Protein AF-0000000076351504 (afdb_homodimer)

Radius of gyration: 22.47 Å; Cα contacts (8 Å, |Δi|>4): 441; chains: 2; bounding box: 47×72×42 Å

InterPro domains:
  IPR000835 MarR-type HTH domain [PF12802] (38-95)
  IPR000835 MarR-type HTH domain [PR00598] (56-72)
  IPR000835 MarR-type HTH domain [PR00598] (73-88)
  IPR000835 MarR-type HTH domain [PR00598] (92-108)
  IPR000835 MarR-type HTH domain [PR00598] (122-142)
  IPR000835 MarR-type HTH domain [PS50995] (12-144)
  IPR000835 MarR-type HTH domain [SM00347] (32-132)
  IPR036388 Winged helix-like DNA-binding domain superfamily [G3DSA:1.10.10.10] (2-143)
  IPR036390 Winged helix DNA-binding domain superfamily [SSF46785] (6-144)
  IPR039422 Transcription regulators MarR/SlyA-like [PTHR33164] (21-142)

Foldseek 3Di:
DPDDPDDDPVQSPDPVNVVVVLVVQLVVLLQVLLVVLVDGPVLLVLLVLQVVDPQAFLVVSCVVRVHDSVVSVVSLVVCVVVVQKDWDQDPVHNVTIGIHGDPVNVVSSVSSVVSSVVSVCVSCVVDDPVRVVVVVVVVCVVVVNPPDD/DPDDPDDDPVQSPDPVNVVVVLVVQLVVLLQVLLVVLVDGPVLLVLLVLQVVDPQAFLVVSCVVRVHDSVVSVVSLVVCVVVVQKDWAQDPVHNVTIGIHGDPVNVVSSVSSVVSSVVSVCVSCVVDDPVRVVVVVVVVCVVVVNPPDD

Secondary structure (DSSP, 8-state):
--------TTTTT-HHHHHHHHHHHHHHHHHHHHHHTT--HHHHHHHHHHHHH-SEEHHHHHHHHT--HHHHHHHHHHHHHTTSEEEEE-SS-TTSEEEEE-HHHHHHHHHHHHHHHHHHHHHTTTS-HHHHHHHHHHHHHHHT-S---/--------TTTTT-HHHHHHHHHHHHHHHHHHHHHHTT--HHHHHHHHHHHHH-SEEHHHHHHHHT--HHHHHHHHHHHHHTTSEEEEE-SS-TTSEEEEE-HHHHHHHHHHHHHHHHHHHHHTTTS-HHHHHHHHHHHHHHHT-S---

Structure (mmCIF, N/CA/C/O backbone):
data_AF-0000000076351504-model_v1
#
loop_
_entity.id
_entity.type
_entity.pdbx_description
1 polymer 'MarR family transcriptional regulator'
#
loop_
_atom_site.group_PDB
_atom_site.id
_atom_site.type_symbol
_atom_site.label_atom_id
_atom_site.label_alt_id
_atom_site.label_comp_id
_atom_site.label_asym_id
_atom_site.label_entity_id
_atom_site.label_seq_id
_atom_site.pdbx_PDB_ins_code
_atom_site.Cartn_x
_atom_site.Cartn_y
_atom_site.Cartn_z
_atom_site.occupancy
_atom_site.B_iso_or_equiv
_atom_site.auth_seq_id
_atom_site.auth_comp_id
_atom_site.auth_asym_id
_atom_site.auth_atom_id
_atom_site.pdbx_PDB_model_num
ATOM 1 N N . MET A 1 1 ? 9.586 -16.672 14.828 1 34.38 1 MET A N 1
ATOM 2 C CA . MET A 1 1 ? 10.172 -16.516 13.5 1 34.38 1 MET A CA 1
ATOM 3 C C . MET A 1 1 ? 9.461 -15.422 12.719 1 34.38 1 MET A C 1
ATOM 5 O O . MET A 1 1 ? 8.227 -15.359 12.703 1 34.38 1 MET A O 1
ATOM 9 N N . ALA A 1 2 ? 9.844 -14.344 12.484 1 45.59 2 ALA A N 1
ATOM 10 C CA . ALA A 1 2 ? 9.125 -13.227 11.883 1 45.59 2 ALA A CA 1
ATOM 11 C C . ALA A 1 2 ? 8.43 -13.648 10.594 1 45.59 2 ALA A C 1
ATOM 13 O O . ALA A 1 2 ? 9.078 -14.133 9.664 1 45.59 2 ALA A O 1
ATOM 14 N N . THR A 1 3 ? 7.289 -14.227 10.609 1 52.5 3 THR A N 1
A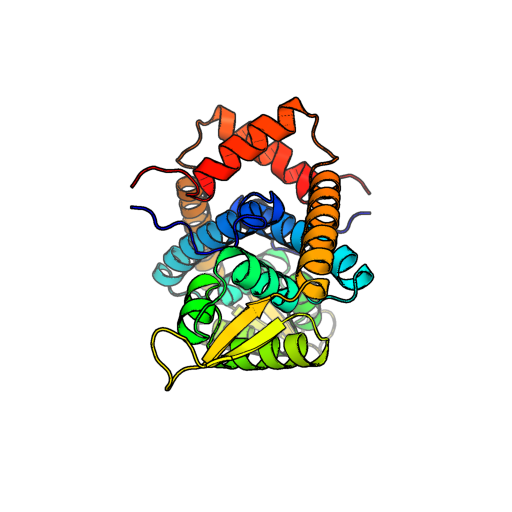TOM 15 C CA . THR A 1 3 ? 6.523 -14.977 9.625 1 52.5 3 THR A CA 1
ATOM 16 C C . THR A 1 3 ? 6.27 -14.133 8.375 1 52.5 3 THR A C 1
ATOM 18 O O . THR A 1 3 ? 5.734 -13.031 8.469 1 52.5 3 THR A O 1
ATOM 21 N N . THR A 1 4 ? 7.25 -14.258 7.465 1 58.34 4 THR A N 1
ATOM 22 C CA . THR A 1 4 ? 7.035 -13.633 6.164 1 58.34 4 THR A CA 1
ATOM 23 C C . THR A 1 4 ? 5.602 -13.852 5.691 1 58.34 4 THR A C 1
ATOM 25 O O . THR A 1 4 ? 5.102 -14.977 5.707 1 58.34 4 THR A O 1
ATOM 28 N N . PRO A 1 5 ? 4.949 -12.727 5.531 1 63.66 5 PRO A N 1
ATOM 29 C CA . PRO A 1 5 ? 3.58 -12.953 5.066 1 63.66 5 PRO A CA 1
ATOM 30 C C . PRO A 1 5 ? 3.514 -13.914 3.879 1 63.66 5 PRO A C 1
ATOM 32 O O . PRO A 1 5 ? 4.43 -13.938 3.051 1 63.66 5 PRO A O 1
ATOM 35 N N . PRO A 1 6 ? 2.588 -14.734 3.967 1 80.94 6 PRO A N 1
ATOM 36 C CA . PRO A 1 6 ? 2.426 -15.734 2.91 1 80.94 6 PRO A CA 1
ATOM 37 C C . PRO A 1 6 ? 2.18 -15.109 1.539 1 80.94 6 PRO A C 1
ATOM 39 O O . PRO A 1 6 ? 1.45 -14.125 1.429 1 80.94 6 PRO A O 1
ATOM 42 N N . ALA A 1 7 ? 3.102 -15.328 0.664 1 88.94 7 ALA A N 1
ATOM 43 C CA . ALA A 1 7 ? 2.938 -15.008 -0.752 1 88.94 7 ALA A CA 1
ATOM 44 C C . ALA A 1 7 ? 3.564 -16.078 -1.634 1 88.94 7 ALA A C 1
ATOM 46 O O . ALA A 1 7 ? 4.523 -16.75 -1.231 1 88.94 7 ALA A O 1
ATOM 47 N N . PRO A 1 8 ? 2.953 -16.234 -2.789 1 93.88 8 PRO A N 1
ATOM 48 C CA . PRO A 1 8 ? 3.578 -17.188 -3.699 1 93.88 8 PRO A CA 1
ATOM 49 C C . PRO A 1 8 ? 5.043 -16.859 -3.986 1 93.88 8 PRO A C 1
ATOM 51 O O . PRO A 1 8 ? 5.441 -15.703 -3.926 1 93.88 8 PRO A O 1
ATOM 54 N N . SER A 1 9 ? 5.773 -17.891 -4.293 1 92.56 9 SER A N 1
ATOM 55 C CA . SER A 1 9 ? 7.227 -17.797 -4.43 1 92.56 9 SER A CA 1
ATOM 56 C C . SER A 1 9 ? 7.613 -16.797 -5.508 1 92.56 9 SER A C 1
ATOM 58 O O . SER A 1 9 ? 8.586 -16.047 -5.344 1 92.56 9 SER A O 1
ATOM 60 N N . THR A 1 10 ? 6.891 -16.688 -6.645 1 92.56 10 THR A N 1
ATOM 61 C CA . THR A 1 10 ? 7.238 -15.812 -7.762 1 92.56 10 THR A CA 1
ATOM 62 C C . THR A 1 10 ? 6.895 -14.359 -7.438 1 92.56 10 THR A C 1
ATOM 64 O O . THR A 1 10 ? 7.387 -13.438 -8.094 1 92.56 10 THR A O 1
ATOM 67 N N . ILE A 1 11 ? 6.074 -14.164 -6.422 1 94.69 11 ILE A N 1
ATOM 68 C CA . ILE A 1 11 ? 5.578 -12.828 -6.113 1 94.69 11 ILE A CA 1
ATOM 69 C C . ILE A 1 11 ? 6.379 -12.234 -4.961 1 94.69 11 ILE A C 1
ATOM 71 O O . ILE A 1 11 ? 6.703 -11.047 -4.969 1 94.69 11 ILE A O 1
ATOM 75 N N . ARG A 1 12 ? 6.828 -13.07 -4.031 1 92.44 12 ARG A N 1
ATOM 76 C CA . ARG A 1 12 ? 7.438 -12.602 -2.791 1 92.44 12 ARG A CA 1
ATOM 77 C C . ARG A 1 12 ? 8.805 -11.984 -3.053 1 92.44 12 ARG A C 1
ATOM 79 O O . ARG A 1 12 ? 9.367 -11.312 -2.182 1 92.44 12 ARG A O 1
ATOM 86 N N . THR A 1 13 ? 9.367 -12.188 -4.223 1 90.25 13 THR A N 1
ATOM 87 C CA . THR A 1 13 ? 10.695 -11.672 -4.543 1 90.25 13 THR A CA 1
ATOM 88 C C . THR A 1 13 ? 10.586 -10.375 -5.34 1 90.25 13 THR A C 1
ATOM 90 O O . THR A 1 13 ? 11.594 -9.734 -5.637 1 90.25 13 THR A O 1
ATOM 93 N N . LEU A 1 14 ? 9.422 -9.992 -5.723 1 96.12 14 LEU A N 1
ATOM 94 C CA . LEU A 1 14 ? 9.242 -8.805 -6.555 1 96.12 14 LEU A CA 1
ATOM 95 C C . LEU A 1 14 ? 9.461 -7.531 -5.738 1 96.12 14 LEU A C 1
ATOM 97 O O . LEU A 1 14 ? 8.945 -7.406 -4.625 1 96.12 14 LEU A O 1
ATOM 101 N N . PRO A 1 15 ? 10.195 -6.578 -6.293 1 97.62 15 PRO A N 1
ATOM 102 C CA . PRO A 1 15 ? 10.391 -5.289 -5.621 1 97.62 15 PRO A CA 1
ATOM 103 C C . PRO A 1 15 ? 9.07 -4.617 -5.25 1 97.62 15 PRO A C 1
ATOM 105 O O . PRO A 1 15 ? 8.945 -4.051 -4.16 1 97.62 15 PRO A O 1
ATOM 108 N N . SER A 1 16 ? 8.094 -4.691 -6.137 1 97.75 16 SER A N 1
ATOM 109 C CA . SER A 1 16 ? 6.801 -4.07 -5.867 1 97.75 16 SER A CA 1
ATOM 110 C C . SER A 1 16 ? 6.129 -4.703 -4.652 1 97.75 16 SER A C 1
ATOM 112 O O . SER A 1 16 ? 5.484 -4.008 -3.859 1 97.75 16 SER A O 1
ATOM 114 N N . TRP A 1 17 ? 6.223 -6.016 -4.535 1 96.06 17 TRP A N 1
ATOM 115 C CA . TRP A 1 17 ? 5.676 -6.707 -3.375 1 96.06 17 TRP A CA 1
ATOM 116 C C . TRP A 1 17 ? 6.398 -6.285 -2.1 1 96.06 17 TRP A C 1
ATOM 118 O O . TRP A 1 17 ? 5.758 -5.98 -1.09 1 96.06 17 TRP A O 1
ATOM 128 N N . LEU A 1 18 ? 7.727 -6.25 -2.094 1 96.12 18 LEU A N 1
ATOM 129 C CA . LEU A 1 18 ? 8.523 -5.844 -0.943 1 96.12 18 LEU A CA 1
ATOM 130 C C . LEU A 1 18 ? 8.195 -4.414 -0.532 1 96.12 18 LEU A C 1
ATOM 132 O O . LEU A 1 18 ? 8.133 -4.105 0.661 1 96.12 18 LEU A O 1
ATOM 136 N N . LEU A 1 19 ? 8.047 -3.566 -1.534 1 97.75 19 LEU A N 1
ATOM 137 C CA . LEU A 1 19 ? 7.629 -2.197 -1.252 1 97.75 19 LEU A CA 1
ATOM 138 C C . LEU A 1 19 ? 6.289 -2.174 -0.525 1 97.75 19 LEU A C 1
ATOM 140 O O . LEU A 1 19 ? 6.105 -1.409 0.425 1 97.75 19 LEU A O 1
ATOM 144 N N . GLY A 1 20 ? 5.391 -2.982 -1.027 1 97 20 GLY A N 1
ATOM 145 C CA . GLY A 1 20 ? 4.094 -3.082 -0.373 1 97 20 GLY A CA 1
ATOM 146 C C . GLY A 1 20 ? 4.191 -3.537 1.071 1 97 20 GLY A C 1
ATOM 147 O O . GLY A 1 20 ? 3.482 -3.02 1.938 1 97 20 GLY A O 1
ATOM 148 N N . ARG A 1 21 ? 4.996 -4.453 1.342 1 95.25 21 ARG A N 1
ATOM 149 C CA . ARG A 1 21 ? 5.191 -4.957 2.697 1 95.25 21 ARG A CA 1
ATOM 150 C C . ARG A 1 21 ? 5.785 -3.883 3.602 1 95.25 21 ARG A C 1
ATOM 152 O O . ARG A 1 21 ? 5.34 -3.705 4.738 1 95.25 21 ARG A O 1
ATOM 159 N N . ALA A 1 22 ? 6.797 -3.221 3.15 1 97 22 ALA A N 1
ATOM 160 C CA . ALA A 1 22 ? 7.426 -2.148 3.92 1 97 22 ALA A CA 1
ATOM 161 C C . ALA A 1 22 ? 6.441 -1.017 4.191 1 97 22 ALA A C 1
ATOM 163 O O . ALA A 1 22 ? 6.395 -0.479 5.301 1 97 22 ALA A O 1
ATOM 164 N N . ALA A 1 23 ? 5.688 -0.699 3.152 1 97.38 23 ALA A N 1
ATOM 165 C CA . ALA A 1 23 ? 4.672 0.34 3.303 1 97.38 23 ALA A CA 1
ATOM 166 C C . ALA A 1 23 ? 3.641 -0.052 4.355 1 97.38 23 ALA A C 1
ATOM 168 O O . ALA A 1 23 ? 3.232 0.777 5.176 1 97.38 23 ALA A O 1
ATOM 169 N N . ALA A 1 24 ? 3.227 -1.279 4.328 1 96.31 24 ALA A N 1
ATOM 170 C CA . ALA A 1 24 ? 2.256 -1.768 5.305 1 96.31 24 ALA A CA 1
ATOM 171 C C . ALA A 1 24 ? 2.82 -1.7 6.719 1 96.31 24 ALA A C 1
ATOM 173 O O . ALA A 1 24 ? 2.119 -1.311 7.656 1 96.31 24 ALA A O 1
ATOM 174 N N . ARG A 1 25 ? 4.02 -2.086 6.895 1 96.31 25 ARG A N 1
ATOM 175 C CA . ARG A 1 25 ? 4.668 -2.008 8.203 1 96.31 25 ARG A CA 1
ATOM 176 C C . ARG A 1 25 ? 4.742 -0.564 8.688 1 96.31 25 ARG A C 1
ATOM 178 O O . ARG A 1 25 ? 4.453 -0.283 9.852 1 96.31 25 ARG A O 1
ATOM 185 N N . GLY A 1 26 ? 5.152 0.306 7.793 1 97.94 26 GLY A N 1
ATOM 186 C CA . GLY A 1 26 ? 5.191 1.719 8.133 1 97.94 26 GLY A CA 1
ATOM 187 C C . GLY A 1 26 ? 3.832 2.277 8.516 1 97.94 26 GLY A C 1
ATOM 188 O O . GLY A 1 26 ? 3.709 3.002 9.508 1 97.94 26 GLY A O 1
ATOM 189 N N . ARG A 1 27 ? 2.824 1.951 7.742 1 97.31 27 ARG A N 1
ATOM 190 C CA . ARG A 1 27 ? 1.462 2.393 8.031 1 97.31 27 ARG A CA 1
ATOM 191 C C . ARG A 1 27 ? 1 1.89 9.391 1 97.31 27 ARG A C 1
ATOM 193 O O . ARG A 1 27 ? 0.374 2.631 10.156 1 97.31 27 ARG A O 1
ATOM 200 N N . ALA A 1 28 ? 1.311 0.667 9.68 1 97.25 28 ALA A N 1
ATOM 201 C CA . ALA A 1 28 ? 0.925 0.092 10.969 1 97.25 28 ALA A CA 1
ATOM 202 C C . ALA A 1 28 ? 1.604 0.825 12.125 1 97.25 28 ALA A C 1
ATOM 204 O O . ALA A 1 28 ? 0.971 1.115 13.141 1 97.25 28 ALA A O 1
ATOM 205 N N . LEU A 1 29 ? 2.885 1.107 12.016 1 97.62 29 LEU A N 1
ATOM 206 C CA . LEU A 1 29 ? 3.627 1.822 13.047 1 97.62 29 LEU A CA 1
ATOM 207 C C . LEU A 1 29 ? 3.049 3.219 13.258 1 97.62 29 LEU A C 1
ATOM 209 O O . LEU A 1 29 ? 2.863 3.648 14.398 1 97.62 29 LEU A O 1
ATOM 213 N N . VAL A 1 30 ? 2.711 3.863 12.172 1 98.25 30 VAL A N 1
ATOM 214 C CA . VAL A 1 30 ? 2.146 5.207 12.258 1 98.25 30 VAL A CA 1
ATOM 215 C C . VAL A 1 30 ? 0.749 5.141 12.867 1 98.25 30 VAL A C 1
ATOM 217 O O . VAL A 1 30 ? 0.401 5.949 13.734 1 98.25 30 VAL A O 1
ATOM 220 N N . ALA A 1 31 ? -0.019 4.219 12.469 1 98 31 ALA A N 1
ATOM 221 C CA . ALA A 1 31 ? -1.367 4.055 13.008 1 98 31 ALA A CA 1
ATOM 222 C C . ALA A 1 31 ? -1.334 3.85 14.523 1 98 31 ALA A C 1
ATOM 224 O O . ALA A 1 31 ? -2.158 4.406 15.25 1 98 31 ALA A O 1
ATOM 225 N N . ASP A 1 32 ? -0.424 3.066 14.945 1 97.69 32 ASP A N 1
ATOM 226 C CA . ASP A 1 32 ? -0.307 2.768 16.375 1 97.69 32 ASP A CA 1
ATOM 227 C C . ASP A 1 32 ? -0.032 4.035 17.172 1 97.69 32 ASP A C 1
ATOM 229 O O . ASP A 1 32 ? -0.644 4.254 18.219 1 97.69 32 ASP A O 1
ATOM 233 N N . VAL A 1 33 ? 0.831 4.832 16.688 1 97.44 33 VAL A N 1
ATOM 234 C CA . VAL A 1 33 ? 1.207 6.016 17.469 1 97.44 33 VAL A CA 1
ATOM 235 C C . VAL A 1 33 ? 0.101 7.062 17.375 1 97.44 33 VAL A C 1
ATOM 237 O O . VAL A 1 33 ? -0.146 7.797 18.328 1 97.44 33 VAL A O 1
ATOM 240 N N . LEU A 1 34 ? -0.586 7.168 16.25 1 97.44 34 LEU A N 1
ATOM 241 C CA . LEU A 1 34 ? -1.715 8.086 16.125 1 97.44 34 LEU A CA 1
ATOM 242 C C . LEU A 1 34 ? -2.838 7.695 17.078 1 97.44 34 LEU A C 1
ATOM 244 O O . LEU A 1 34 ? -3.457 8.562 17.703 1 97.44 34 LEU A O 1
ATOM 248 N N . ALA A 1 35 ? -2.994 6.41 17.219 1 97 35 ALA A N 1
ATOM 249 C CA . ALA A 1 35 ? -4.031 5.914 18.125 1 97 35 ALA A CA 1
ATOM 250 C C . ALA A 1 35 ? -3.748 6.324 19.562 1 97 35 ALA A C 1
ATOM 252 O O . ALA A 1 35 ? -4.668 6.664 20.312 1 97 35 ALA A O 1
ATOM 253 N N . ARG A 1 36 ? -2.535 6.348 19.891 1 95.81 36 ARG A N 1
ATOM 254 C CA . ARG A 1 36 ? -2.146 6.762 21.234 1 95.81 36 ARG A CA 1
ATOM 255 C C . ARG A 1 36 ? -2.436 8.242 21.453 1 95.81 36 ARG A C 1
ATOM 257 O O . ARG A 1 36 ? -2.654 8.68 22.594 1 95.81 36 ARG A O 1
ATOM 264 N N . GLU A 1 37 ? -2.445 8.984 20.344 1 94.44 37 GLU A N 1
ATOM 265 C CA . GLU A 1 37 ? -2.758 10.406 20.406 1 94.44 37 GLU A CA 1
ATOM 266 C C . GLU A 1 37 ? -4.254 10.656 20.234 1 94.44 37 GLU A C 1
ATOM 268 O O . GLU A 1 37 ? -4.695 11.805 20.172 1 94.44 37 GLU A O 1
ATOM 273 N N . GLY A 1 38 ? -5.004 9.586 20.031 1 93.88 38 GLY A N 1
ATOM 274 C CA . GLY A 1 38 ? -6.453 9.68 19.938 1 93.88 38 GLY A CA 1
ATOM 275 C C . GLY A 1 38 ? -6.938 10.039 18.547 1 93.88 38 GLY A C 1
ATOM 276 O O . GLY A 1 38 ? -8.055 10.539 18.391 1 93.88 38 GLY A O 1
ATOM 277 N N . LEU A 1 39 ? -6.082 9.891 17.547 1 96.44 39 LEU A N 1
ATOM 278 C CA . LEU A 1 39 ? -6.473 10.258 16.188 1 96.44 39 LEU A CA 1
ATOM 279 C C . LEU A 1 39 ? -6.43 9.047 15.258 1 96.44 39 LEU A C 1
ATOM 281 O O . LEU A 1 39 ? -5.516 8.227 15.352 1 96.44 39 LEU A O 1
ATOM 285 N N . LYS A 1 40 ? -7.355 9.008 14.336 1 96.06 40 LYS A N 1
ATOM 286 C CA . LYS A 1 40 ? -7.336 8.039 13.242 1 96.06 40 LYS A CA 1
ATOM 287 C C . LYS A 1 40 ? -6.473 8.547 12.086 1 96.06 40 LYS A C 1
ATOM 289 O O . LYS A 1 40 ? -6.188 9.742 11.992 1 96.06 40 LYS A O 1
ATOM 294 N N . MET A 1 41 ? -6.129 7.629 11.234 1 95.12 41 MET A N 1
ATOM 295 C CA . MET A 1 41 ? -5.227 7.938 10.125 1 95.12 41 MET A CA 1
ATOM 296 C C . MET A 1 41 ? -5.77 9.086 9.281 1 95.12 41 MET A C 1
ATOM 298 O O . MET A 1 41 ? -5.094 10.094 9.086 1 95.12 41 MET A O 1
ATOM 302 N N . TRP A 1 42 ? -7.047 8.961 8.852 1 94.69 42 TRP A N 1
ATOM 303 C CA . TRP A 1 42 ? -7.586 9.953 7.93 1 94.69 42 TRP A CA 1
ATOM 304 C C . TRP A 1 42 ? -7.918 11.25 8.664 1 94.69 42 TRP A C 1
ATOM 306 O O . TRP A 1 42 ? -7.887 12.328 8.062 1 94.69 42 TRP A O 1
ATOM 316 N N . HIS A 1 43 ? -8.203 11.164 9.93 1 97.25 43 HIS A N 1
ATOM 317 C CA . HIS A 1 43 ? -8.344 12.383 10.711 1 97.25 43 HIS A CA 1
ATOM 318 C C . HIS A 1 43 ? -7.031 13.164 10.75 1 97.25 43 HIS A C 1
ATOM 320 O O . HIS A 1 43 ? -7.027 14.391 10.609 1 97.25 43 HIS A O 1
ATOM 326 N N . HIS A 1 44 ? -5.984 12.422 10.914 1 97.5 44 HIS A N 1
ATOM 327 C CA . HIS A 1 44 ? -4.668 13.047 10.914 1 97.5 44 HIS A CA 1
ATOM 328 C C . HIS A 1 44 ? -4.363 13.688 9.562 1 97.5 44 HIS A C 1
ATOM 330 O O . HIS A 1 44 ? -3.904 14.828 9.5 1 97.5 44 HIS A O 1
ATOM 336 N N . VAL A 1 45 ? -4.598 12.984 8.492 1 96.75 45 VAL A N 1
ATOM 337 C CA . VAL A 1 45 ? -4.305 13.469 7.148 1 96.75 45 VAL A CA 1
ATOM 338 C C . VAL A 1 45 ? -5.117 14.734 6.863 1 96.75 45 VAL A C 1
ATOM 340 O O . VAL A 1 45 ? -4.57 15.75 6.434 1 96.75 45 VAL A O 1
ATOM 343 N N . VAL A 1 46 ? -6.363 14.711 7.141 1 97.12 46 VAL A N 1
ATOM 344 C CA . VAL A 1 46 ? -7.242 15.836 6.852 1 97.12 46 VAL A CA 1
ATOM 345 C C . VAL A 1 46 ? -6.883 17.016 7.754 1 97.12 46 VAL A C 1
ATOM 347 O O . VAL A 1 46 ? -6.812 18.156 7.293 1 97.12 46 VAL A O 1
ATOM 350 N N . LEU A 1 47 ? -6.66 16.75 9.023 1 98 47 LEU A N 1
ATOM 351 C CA . LEU A 1 47 ? -6.258 17.812 9.945 1 98 47 LEU A CA 1
ATOM 352 C C . LEU A 1 47 ? -4.965 18.469 9.477 1 98 47 LEU A C 1
ATOM 354 O O . LEU A 1 47 ? -4.836 19.703 9.523 1 98 47 LEU A O 1
ATOM 358 N N . SER A 1 48 ? -4.047 17.672 9.062 1 98 48 SER A N 1
ATOM 359 C CA . SER A 1 48 ? -2.785 18.188 8.539 1 98 48 SER A CA 1
ATOM 360 C C . SER A 1 48 ? -3.012 19.047 7.305 1 98 48 SER A C 1
ATOM 362 O O . SER A 1 48 ? -2.367 20.078 7.137 1 98 48 SER A O 1
ATOM 364 N N . ALA A 1 49 ? -3.918 18.594 6.438 1 97.38 49 ALA A N 1
ATOM 365 C CA . ALA A 1 49 ? -4.238 19.359 5.234 1 97.38 49 ALA A CA 1
ATOM 366 C C . ALA A 1 49 ? -4.855 20.703 5.594 1 97.38 49 ALA A C 1
ATOM 368 O O . ALA A 1 49 ? -4.527 21.734 4.984 1 97.38 49 ALA A O 1
ATOM 369 N N . VAL A 1 50 ? -5.695 20.719 6.535 1 97.69 50 VAL A N 1
ATOM 370 C CA . VAL A 1 50 ? -6.316 21.969 6.98 1 97.69 50 VAL A CA 1
ATOM 371 C C . VAL A 1 50 ? -5.25 22.906 7.555 1 97.69 50 VAL A C 1
ATOM 373 O O . VAL A 1 50 ? -5.281 24.109 7.316 1 97.69 50 VAL A O 1
ATOM 376 N N . ALA A 1 51 ? -4.359 22.328 8.312 1 97.62 51 ALA A N 1
ATOM 377 C CA . ALA A 1 51 ? -3.275 23.125 8.883 1 97.62 51 ALA A CA 1
ATOM 378 C C . ALA A 1 51 ? -2.441 23.797 7.793 1 97.62 51 ALA A C 1
ATOM 380 O O . ALA A 1 51 ? -2.01 24.938 7.945 1 97.62 51 ALA A O 1
ATOM 381 N N . ASP A 1 52 ? -2.285 23.094 6.734 1 96.56 52 ASP A N 1
ATOM 382 C CA . ASP A 1 52 ? -1.489 23.578 5.613 1 96.56 52 ASP A CA 1
ATOM 383 C C . ASP A 1 52 ? -2.248 24.656 4.828 1 96.56 52 ASP A C 1
ATOM 385 O O . ASP A 1 52 ? -1.661 25.641 4.391 1 96.56 52 ASP A O 1
ATOM 389 N N . LEU A 1 53 ? -3.543 24.5 4.664 1 94.38 53 LEU A N 1
ATOM 390 C CA . LEU A 1 53 ? -4.27 25.203 3.617 1 94.38 53 LEU A CA 1
ATOM 391 C C . LEU A 1 53 ? -5.262 26.203 4.215 1 94.38 53 LEU A C 1
ATOM 393 O O . LEU A 1 53 ? -5.75 27.094 3.52 1 94.38 53 LEU A O 1
ATOM 397 N N . GLY A 1 54 ? -5.684 26.016 5.469 1 89.62 54 GLY A N 1
ATOM 398 C CA . GLY A 1 54 ? -6.812 26.75 6.016 1 89.62 54 GLY A CA 1
ATOM 399 C C . GLY A 1 54 ? -6.605 28.25 6.031 1 89.62 54 GLY A C 1
ATOM 400 O O . GLY A 1 54 ? -5.469 28.719 6.094 1 89.62 54 GLY A O 1
ATOM 401 N N . PRO A 1 55 ? -7.621 28.906 5.953 1 95.06 55 PRO A N 1
ATOM 402 C CA . PRO A 1 55 ? -9.008 28.5 5.699 1 95.06 55 PRO A CA 1
ATOM 403 C C . PRO A 1 55 ? -9.188 27.859 4.324 1 95.06 55 PRO A C 1
ATOM 405 O O . PRO A 1 55 ? -8.641 28.359 3.334 1 95.06 55 PRO A O 1
ATOM 408 N N . VAL A 1 56 ? -9.898 26.688 4.25 1 94.81 56 VAL A N 1
ATOM 409 C CA . VAL A 1 56 ? -9.977 25.938 2.998 1 94.81 56 VAL A CA 1
ATOM 410 C C . VAL A 1 56 ? -11.398 25.406 2.799 1 94.81 56 VAL A C 1
ATOM 412 O O . VAL A 1 56 ? -12.031 24.953 3.748 1 94.81 56 VAL A O 1
ATOM 415 N N . ALA A 1 57 ? -11.836 25.484 1.546 1 93.19 57 ALA A N 1
ATOM 416 C CA . ALA A 1 57 ? -13.133 24.906 1.201 1 93.19 57 ALA A CA 1
ATOM 417 C C . ALA A 1 57 ? -13.094 23.375 1.245 1 93.19 57 ALA A C 1
ATOM 419 O O . ALA A 1 57 ? -12.07 22.766 0.917 1 93.19 57 ALA A O 1
ATOM 420 N N . GLN A 1 58 ? -14.203 22.781 1.602 1 91.44 58 GLN A N 1
ATOM 421 C CA . GLN A 1 58 ? -14.281 21.328 1.723 1 91.44 58 GLN A CA 1
ATOM 422 C C . GLN A 1 58 ? -13.93 20.641 0.405 1 91.44 58 GLN A C 1
ATOM 424 O O . GLN A 1 58 ? -13.219 19.625 0.394 1 91.44 58 GLN A O 1
ATOM 429 N N . ALA A 1 59 ? -14.391 21.203 -0.666 1 89.38 59 ALA A N 1
ATOM 430 C CA . ALA A 1 59 ? -14.117 20.625 -1.979 1 89.38 59 ALA A CA 1
ATOM 431 C C . ALA A 1 59 ? -12.617 20.641 -2.285 1 89.38 59 ALA A C 1
ATOM 433 O O . ALA A 1 59 ? -12.078 19.672 -2.82 1 89.38 59 ALA A O 1
ATOM 434 N N . GLU A 1 60 ? -12.023 21.672 -1.998 1 91 60 GLU A N 1
ATOM 435 C CA . GLU A 1 60 ? -10.578 21.781 -2.191 1 91 60 GLU A CA 1
ATOM 436 C C . GLU A 1 60 ? -9.82 20.844 -1.271 1 91 60 GLU A C 1
ATOM 438 O O . GLU A 1 60 ? -8.805 20.25 -1.671 1 91 60 GLU A O 1
ATOM 443 N N . LEU A 1 61 ? -10.266 20.734 -0.109 1 93.12 61 LEU A N 1
ATOM 444 C CA . LEU A 1 61 ? -9.672 19.828 0.861 1 93.12 61 LEU A CA 1
ATOM 445 C C . LEU A 1 61 ? -9.734 18.375 0.36 1 93.12 61 LEU A C 1
ATOM 447 O O . LEU A 1 61 ? -8.742 17.656 0.43 1 93.12 61 LEU A O 1
ATOM 451 N N . ALA A 1 62 ? -10.82 17.953 -0.165 1 92.31 62 ALA A N 1
ATOM 452 C CA . ALA A 1 62 ? -11 16.609 -0.702 1 92.31 62 ALA A CA 1
ATOM 453 C C . ALA A 1 62 ? -10.008 16.328 -1.825 1 92.31 62 ALA A C 1
ATOM 455 O O . ALA A 1 62 ? -9.391 15.258 -1.861 1 92.3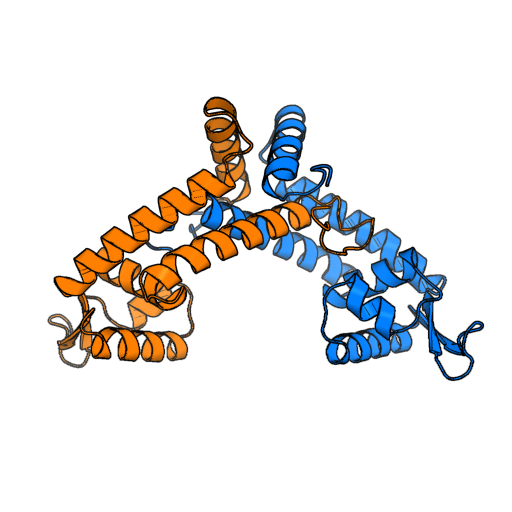1 62 ALA A O 1
ATOM 456 N N . ARG A 1 63 ? -9.766 17.281 -2.67 1 90.56 63 ARG A N 1
ATOM 457 C CA . ARG A 1 63 ? -8.828 17.156 -3.787 1 90.56 63 ARG A CA 1
ATOM 458 C C . ARG A 1 63 ? -7.391 17.078 -3.293 1 90.56 63 ARG A C 1
ATOM 460 O O . ARG A 1 63 ? -6.578 16.344 -3.857 1 90.56 63 ARG A O 1
ATOM 467 N N . SER A 1 64 ? -7.152 17.75 -2.238 1 91.94 64 SER A N 1
ATOM 468 C CA . SER A 1 64 ? -5.785 17.875 -1.741 1 91.94 64 SER A CA 1
ATOM 469 C C . SER A 1 64 ? -5.32 16.578 -1.088 1 91.94 64 SER A C 1
ATOM 471 O O . SER A 1 64 ? -4.117 16.359 -0.945 1 91.94 64 SER A O 1
ATOM 473 N N . VAL A 1 65 ? -6.246 15.688 -0.673 1 91.38 65 VAL A N 1
ATOM 474 C CA . VAL A 1 65 ? -5.836 14.461 0.009 1 91.38 65 VAL A CA 1
ATOM 475 C C . VAL A 1 65 ? -6.312 13.242 -0.78 1 91.38 65 VAL A C 1
ATOM 477 O O . VAL A 1 65 ? -6.18 12.109 -0.321 1 91.38 65 VAL A O 1
ATOM 480 N N . SER A 1 66 ? -6.887 13.398 -1.905 1 87.88 66 SER A N 1
ATOM 481 C CA . SER A 1 66 ? -7.355 12.359 -2.816 1 87.88 66 SER A CA 1
ATOM 482 C C . SER A 1 66 ? -8.352 11.438 -2.133 1 87.88 66 SER A C 1
ATOM 484 O O . SER A 1 66 ? -8.242 10.211 -2.234 1 87.88 66 SER A O 1
ATOM 486 N N . LEU A 1 67 ? -9.242 11.945 -1.396 1 88 67 LEU A N 1
ATOM 487 C CA . LEU A 1 67 ? -10.375 11.25 -0.805 1 88 67 LEU A CA 1
ATOM 488 C C . LEU A 1 67 ? -11.672 11.641 -1.507 1 88 67 LEU A C 1
ATOM 490 O O . LEU A 1 67 ? -11.766 12.719 -2.1 1 88 67 LEU A O 1
ATOM 494 N N . ASP A 1 68 ? -12.617 10.703 -1.409 1 89.75 68 ASP A N 1
ATOM 495 C CA . ASP A 1 68 ? -13.961 11.055 -1.851 1 89.75 68 ASP A CA 1
ATOM 496 C C . ASP A 1 68 ? -14.555 12.156 -0.982 1 89.75 68 ASP A C 1
ATOM 498 O O . ASP A 1 68 ? -14.43 12.133 0.244 1 89.75 68 ASP A O 1
ATOM 502 N N . PRO A 1 69 ? -15.195 13.031 -1.61 1 89.19 69 PRO A N 1
ATOM 503 C CA . PRO A 1 69 ? -15.805 14.141 -0.861 1 89.19 69 PRO A CA 1
ATOM 504 C C . PRO A 1 69 ? -16.719 13.656 0.268 1 89.19 69 PRO A C 1
ATOM 506 O O . PRO A 1 69 ? -16.75 14.266 1.338 1 89.19 69 PRO A O 1
ATOM 509 N N . LYS A 1 70 ? -17.359 12.617 0.007 1 91.19 70 LYS A N 1
ATOM 510 C CA . LYS A 1 70 ? -18.25 12.094 1.037 1 91.19 70 LYS A CA 1
ATOM 511 C C . LYS A 1 70 ? -17.469 11.641 2.264 1 91.19 70 LYS A C 1
ATOM 513 O O . LYS A 1 70 ? -17.906 11.844 3.398 1 91.19 70 LYS A O 1
ATOM 518 N N . ASP A 1 71 ? -16.375 11.102 2.129 1 93.56 71 ASP A N 1
ATOM 519 C CA . ASP A 1 71 ? -15.531 10.641 3.229 1 93.56 71 ASP A CA 1
ATOM 520 C C . ASP A 1 71 ? -14.922 11.828 3.979 1 93.56 71 ASP A C 1
ATOM 522 O O . ASP A 1 71 ? -14.812 11.797 5.203 1 93.56 71 ASP A O 1
ATOM 526 N N . VAL A 1 72 ? -14.656 12.812 3.234 1 94.88 72 VAL A N 1
ATOM 527 C CA . VAL A 1 72 ? -14.047 13.992 3.828 1 94.88 72 VAL A CA 1
ATOM 528 C C . VAL A 1 72 ? -15.039 14.672 4.77 1 94.88 72 VAL A C 1
ATOM 530 O O . VAL A 1 72 ? -14.664 15.125 5.855 1 94.88 72 VAL A O 1
ATOM 533 N N . VAL A 1 73 ? -16.297 14.758 4.359 1 94.81 73 VAL A N 1
ATOM 534 C CA . VAL A 1 73 ? -17.328 15.383 5.176 1 94.81 73 VAL A CA 1
ATOM 535 C C . VAL A 1 73 ? -17.422 14.672 6.527 1 94.81 73 VAL A C 1
ATOM 537 O O . VAL A 1 73 ? -17.453 15.32 7.574 1 94.81 73 VAL A O 1
ATOM 540 N N . GLY A 1 74 ? -17.391 13.367 6.441 1 96.56 74 GLY A N 1
ATOM 541 C CA . GLY A 1 74 ? -17.438 12.602 7.676 1 96.56 74 GLY A CA 1
ATOM 542 C C . GLY A 1 74 ? -16.25 12.859 8.586 1 96.56 74 GLY A C 1
ATOM 543 O O . GLY A 1 74 ? -16.422 13.023 9.797 1 96.56 74 GLY A O 1
ATOM 544 N N . VAL A 1 75 ? -15.172 12.992 8.055 1 97.62 75 VAL A N 1
ATOM 545 C CA . VAL A 1 75 ? -13.953 13.227 8.82 1 97.62 75 VAL A CA 1
ATOM 546 C C . VAL A 1 75 ? -13.984 14.625 9.422 1 97.62 75 VAL A C 1
ATOM 548 O O . VAL A 1 75 ? -13.656 14.805 10.602 1 97.62 75 VAL A O 1
ATOM 551 N N . ILE A 1 76 ? -14.406 15.578 8.68 1 97.38 76 ILE A N 1
ATOM 552 C CA . ILE A 1 76 ? -14.469 16.953 9.156 1 97.38 76 ILE A CA 1
ATOM 553 C C . ILE A 1 76 ? -15.469 17.062 10.305 1 97.38 76 ILE A C 1
ATOM 555 O O . ILE A 1 76 ? -15.227 17.75 11.297 1 97.38 76 ILE A O 1
ATOM 559 N N . ASN A 1 77 ? -16.594 16.406 10.141 1 97.75 77 ASN A N 1
ATOM 560 C CA . ASN A 1 77 ? -17.578 16.391 11.211 1 97.75 77 ASN A CA 1
ATOM 561 C C . ASN A 1 77 ? -16.984 15.852 12.508 1 97.75 77 ASN A C 1
ATOM 563 O O . ASN A 1 77 ? -17.188 16.422 13.578 1 97.75 77 ASN A O 1
ATOM 567 N N . ASP A 1 78 ? -16.25 14.805 12.391 1 98 78 ASP A N 1
ATOM 568 C CA . ASP A 1 78 ? -15.617 14.219 13.562 1 98 78 ASP A CA 1
ATOM 569 C C . ASP A 1 78 ? -14.617 15.188 14.188 1 98 78 ASP A C 1
ATOM 571 O O . ASP A 1 78 ? -14.609 15.383 15.406 1 98 78 ASP A O 1
ATOM 575 N N . LEU A 1 79 ? -13.812 15.805 13.398 1 98.38 79 LEU A N 1
ATOM 576 C CA . LEU A 1 79 ? -12.781 16.734 13.867 1 98.38 79 LEU A CA 1
ATOM 577 C C . LEU A 1 79 ? -13.398 17.953 14.523 1 98.38 79 LEU A C 1
ATOM 579 O O . LEU A 1 79 ? -12.883 18.453 15.516 1 98.38 79 LEU A O 1
ATOM 583 N N . GLN A 1 80 ? -14.461 18.422 13.953 1 98.44 80 GLN A N 1
ATOM 584 C CA . GLN A 1 80 ? -15.164 19.562 14.531 1 98.44 80 GLN A CA 1
ATOM 585 C C . GLN A 1 80 ? -15.773 19.203 15.883 1 98.44 80 GLN A C 1
ATOM 587 O O . GLN A 1 80 ? -15.68 19.984 16.828 1 98.44 80 GLN A O 1
ATOM 592 N N . ALA A 1 81 ? -16.375 18.078 15.93 1 98.19 81 ALA A N 1
ATOM 593 C CA . ALA A 1 81 ? -16.969 17.609 17.188 1 98.19 81 ALA A CA 1
ATOM 594 C C . ALA A 1 81 ? -15.914 17.484 18.281 1 98.19 81 ALA A C 1
ATOM 596 O O . ALA A 1 81 ? -16.203 17.719 19.453 1 98.19 81 ALA A O 1
ATOM 597 N N . GLU A 1 82 ? -14.695 17.203 17.922 1 97.56 82 GLU A N 1
ATOM 598 C CA . GLU A 1 82 ? -13.586 17.047 18.859 1 97.56 82 GLU A CA 1
ATOM 599 C C . GLU A 1 82 ? -12.914 18.375 19.141 1 97.56 82 GLU A C 1
ATOM 601 O O . GLU A 1 82 ? -11.984 18.453 19.953 1 97.56 82 GLU A O 1
ATOM 606 N N . GLY A 1 83 ? -13.367 19.438 18.469 1 98.31 83 GLY A N 1
ATOM 607 C CA . GLY A 1 83 ? -12.859 20.781 18.703 1 98.31 83 GLY A CA 1
ATOM 608 C C . GLY A 1 83 ? -11.531 21.047 18.016 1 98.31 83 GLY A C 1
ATOM 609 O O . GLY A 1 83 ? -10.797 21.953 18.406 1 98.31 83 GLY A O 1
ATOM 610 N N . LEU A 1 84 ? -11.195 20.266 16.969 1 98.62 84 LEU A N 1
ATOM 611 C CA . LEU A 1 84 ? -9.898 20.375 16.312 1 98.62 84 LEU A CA 1
ATOM 612 C C . LEU A 1 84 ? -9.969 21.312 15.117 1 98.62 84 LEU A C 1
ATOM 614 O O . LEU A 1 84 ? -8.953 21.828 14.664 1 98.62 84 LEU A O 1
ATOM 618 N N . VAL A 1 85 ? -11.188 21.453 14.578 1 98.62 85 VAL A N 1
ATOM 619 C CA . VAL A 1 85 ? -11.422 22.391 13.484 1 98.62 85 VAL A CA 1
ATOM 620 C C . VAL A 1 85 ? -12.719 23.156 13.719 1 98.62 85 VAL A C 1
ATOM 622 O O . VAL A 1 85 ? -13.516 22.797 14.594 1 98.62 85 VAL A O 1
ATOM 625 N N . GLU A 1 86 ? -12.852 24.219 13.008 1 98.19 86 GLU A N 1
ATOM 626 C CA . GLU A 1 86 ? -14.086 25 12.977 1 98.19 86 GLU A CA 1
ATOM 627 C C . GLU A 1 86 ? -14.469 25.359 11.539 1 98.19 86 GLU A C 1
ATOM 629 O O . GLU A 1 86 ? -13.602 25.422 10.664 1 98.19 86 GLU A O 1
ATOM 634 N N . ARG A 1 87 ? -15.734 25.5 11.352 1 96.12 87 ARG A N 1
ATOM 635 C CA . ARG A 1 87 ? -16.266 25.938 10.062 1 96.12 87 ARG A CA 1
ATOM 636 C C . ARG A 1 87 ? -16.891 27.312 10.164 1 96.12 87 ARG A C 1
ATOM 638 O O . ARG A 1 87 ? -17.547 27.641 11.148 1 96.12 87 ARG A O 1
ATOM 645 N N . ALA A 1 88 ? -16.625 28.094 9.195 1 94.62 88 ALA A N 1
ATOM 646 C CA . ALA A 1 88 ? -17.219 29.406 9.062 1 94.62 88 ALA A CA 1
ATOM 647 C C . ALA A 1 88 ? -17.469 29.766 7.598 1 94.62 88 ALA A C 1
ATOM 649 O O . ALA A 1 88 ? -16.859 29.156 6.703 1 94.62 88 ALA A O 1
ATOM 650 N N . PRO A 1 89 ? -18.375 30.641 7.348 1 92.25 89 PRO A N 1
ATOM 651 C CA . PRO A 1 89 ? -18.562 31.062 5.957 1 92.25 89 PRO A CA 1
ATOM 652 C C . PRO A 1 89 ? -17.25 31.516 5.305 1 92.25 89 PRO A C 1
ATOM 654 O O . PRO A 1 89 ? -16.422 32.156 5.949 1 92.25 89 PRO A O 1
ATOM 657 N N . ASP A 1 90 ? -17.094 31.016 4.117 1 84.94 90 ASP A N 1
ATOM 658 C CA . ASP A 1 90 ? -15.883 31.375 3.381 1 84.94 90 ASP A CA 1
ATOM 659 C C . ASP A 1 90 ? -15.867 32.875 3.055 1 84.94 90 ASP A C 1
ATOM 661 O O . ASP A 1 90 ? -16.828 33.406 2.477 1 84.94 90 ASP A O 1
ATOM 665 N N . PRO A 1 91 ? -14.844 33.531 3.492 1 81.31 91 PRO A N 1
ATOM 666 C CA . PRO A 1 91 ? -14.773 34.969 3.227 1 81.31 91 PRO A CA 1
ATOM 667 C C . PRO A 1 91 ? -14.828 35.312 1.736 1 81.31 91 PRO A C 1
ATOM 669 O O . PRO A 1 91 ? -15.25 36.406 1.356 1 81.31 91 PRO A O 1
ATOM 672 N N . ARG A 1 92 ? -14.367 34.312 0.947 1 84.88 92 ARG A N 1
ATOM 673 C CA . ARG A 1 92 ? -14.305 34.531 -0.495 1 84.88 92 ARG A CA 1
ATOM 674 C C . ARG A 1 92 ? -15.633 34.156 -1.159 1 84.88 92 ARG A C 1
ATOM 676 O O . ARG A 1 92 ? -15.906 34.594 -2.279 1 84.88 92 ARG A O 1
ATOM 683 N N . ASP A 1 93 ? -16.344 33.344 -0.634 1 85.62 93 ASP A N 1
ATOM 684 C CA . ASP A 1 93 ? -17.641 32.875 -1.119 1 85.62 93 ASP A CA 1
ATOM 685 C C . ASP A 1 93 ? -18.578 32.531 0.041 1 85.62 93 ASP A C 1
ATOM 687 O O . ASP A 1 93 ? -18.594 31.406 0.513 1 85.62 93 ASP A O 1
ATOM 691 N N . ARG A 1 94 ? -19.391 33.438 0.38 1 85.38 94 ARG A N 1
ATOM 692 C CA . ARG A 1 94 ? -20.188 33.312 1.593 1 85.38 94 ARG A CA 1
ATOM 693 C C . ARG A 1 94 ? -21.188 32.188 1.48 1 85.38 94 ARG A C 1
ATOM 695 O O . ARG A 1 94 ? -21.75 31.734 2.484 1 85.38 94 ARG A O 1
ATOM 702 N N . ARG A 1 95 ? -21.391 31.641 0.347 1 86.5 95 ARG A N 1
ATOM 703 C CA . ARG A 1 95 ? -22.281 30.5 0.151 1 86.5 95 ARG A CA 1
ATOM 704 C C . ARG A 1 95 ? -21.578 29.188 0.493 1 86.5 95 ARG A C 1
ATOM 706 O O . ARG A 1 95 ? -22.234 28.156 0.61 1 86.5 95 ARG A O 1
ATOM 713 N N . LYS A 1 96 ? -20.312 29.375 0.696 1 87.19 96 LYS A N 1
ATOM 714 C CA . LYS A 1 96 ? -19.516 28.203 1.021 1 87.19 96 LYS A CA 1
ATOM 715 C C . LYS A 1 96 ? -18.922 28.312 2.426 1 87.19 96 LYS A C 1
ATOM 717 O O . LYS A 1 96 ? -18.766 29.406 2.959 1 87.19 96 LYS A O 1
ATOM 722 N N . ASN A 1 97 ? -18.719 27.188 2.971 1 92.19 97 ASN A N 1
ATOM 723 C CA . ASN A 1 97 ? -18.031 27.156 4.258 1 92.19 97 ASN A CA 1
ATOM 724 C C . ASN A 1 97 ? -16.547 26.828 4.098 1 92.19 97 ASN A C 1
ATOM 726 O O . ASN A 1 97 ? -16.172 26.078 3.199 1 92.19 97 ASN A O 1
ATOM 730 N N . ALA A 1 98 ? -15.797 27.516 4.926 1 96.12 98 ALA A N 1
ATOM 731 C CA . ALA A 1 98 ? -14.367 27.234 4.992 1 96.12 98 ALA A CA 1
ATOM 732 C C . ALA A 1 98 ? -14.016 26.547 6.312 1 96.12 98 ALA A C 1
ATOM 734 O O . ALA A 1 98 ? -14.578 26.875 7.359 1 96.12 98 ALA A O 1
ATOM 735 N N . VAL A 1 99 ? -13.086 25.625 6.238 1 97.38 99 VAL A N 1
ATOM 736 C CA . VAL A 1 99 ? -12.617 24.891 7.406 1 97.38 99 VAL A CA 1
ATOM 737 C C . VAL A 1 99 ? -11.289 25.469 7.883 1 97.38 99 VAL A C 1
ATOM 739 O O . VAL A 1 99 ? -10.383 25.688 7.082 1 97.38 99 VAL A O 1
ATOM 742 N N . THR A 1 100 ? -11.211 25.75 9.188 1 97.75 100 THR A N 1
ATOM 743 C CA . THR A 1 100 ? -9.992 26.266 9.805 1 97.75 100 THR A CA 1
ATOM 744 C C . THR A 1 100 ? -9.609 25.422 11.016 1 97.75 100 THR A C 1
ATOM 746 O O . THR A 1 100 ? -10.484 24.906 11.719 1 97.75 100 THR A O 1
ATOM 749 N N . ILE A 1 101 ? -8.328 25.375 11.188 1 98.5 101 ILE A N 1
ATOM 750 C CA . ILE A 1 101 ? -7.844 24.609 12.336 1 98.5 101 ILE A CA 1
ATOM 751 C C . ILE A 1 101 ? -7.895 25.484 13.586 1 98.5 101 ILE A C 1
ATOM 753 O O . ILE A 1 101 ? -7.633 26.688 13.523 1 98.5 101 ILE A O 1
ATOM 757 N N . THR A 1 102 ? -8.203 24.844 14.766 1 98.56 102 THR A N 1
ATOM 758 C CA . THR A 1 102 ? -8.195 25.562 16.047 1 98.56 102 THR A CA 1
ATOM 759 C C . THR A 1 102 ? -6.809 25.5 16.688 1 98.56 102 THR A C 1
ATOM 761 O O . THR A 1 102 ? -5.91 24.828 16.172 1 98.56 102 THR A O 1
ATOM 764 N N . ALA A 1 103 ? -6.641 26.203 17.828 1 98.38 103 ALA A N 1
ATOM 765 C CA . ALA A 1 103 ? -5.406 26.094 18.609 1 98.38 103 ALA A CA 1
ATOM 766 C C . ALA A 1 103 ? -5.188 24.672 19.109 1 98.38 103 ALA A C 1
ATOM 768 O O . ALA A 1 103 ? -4.066 24.156 19.062 1 98.38 103 ALA A O 1
ATOM 769 N N . HIS A 1 104 ? -6.266 24.094 19.531 1 98.19 104 HIS A N 1
ATOM 770 C CA . HIS A 1 104 ? -6.219 22.703 19.969 1 98.19 104 HIS A CA 1
ATOM 771 C C . HIS A 1 104 ? -5.836 21.781 18.812 1 98.19 104 HIS A C 1
ATOM 773 O O . HIS A 1 104 ? -5.016 20.875 18.984 1 98.19 104 HIS A O 1
ATOM 779 N N . GLY A 1 105 ? -6.367 22.031 17.641 1 98.31 105 GLY A N 1
ATOM 780 C CA . GLY A 1 105 ? -6.027 21.266 16.453 1 98.31 105 GLY A CA 1
ATOM 781 C C . GLY A 1 105 ? -4.566 21.391 16.062 1 98.31 105 GLY A C 1
ATOM 782 O O . GLY A 1 105 ? -3.936 20.391 15.688 1 98.31 105 GLY A O 1
ATOM 783 N N . ARG A 1 106 ? -4.055 22.547 16.188 1 98.06 106 ARG A N 1
ATOM 784 C CA . ARG A 1 106 ? -2.66 22.797 15.828 1 98.06 106 ARG A CA 1
ATOM 785 C C . ARG A 1 106 ? -1.719 22.047 16.766 1 98.06 106 ARG A C 1
ATOM 787 O O . ARG A 1 106 ? -0.724 21.469 16.312 1 98.06 106 ARG A O 1
ATOM 794 N N . ARG A 1 107 ? -2.057 22.031 18.031 1 98 107 ARG A N 1
ATOM 795 C CA . ARG A 1 107 ? -1.249 21.297 18.984 1 98 107 ARG A CA 1
ATOM 796 C C . ARG A 1 107 ? -1.32 19.797 18.719 1 98 107 ARG A C 1
ATOM 798 O O . ARG A 1 107 ? -0.304 19.094 18.781 1 98 107 ARG A O 1
ATOM 805 N N . THR A 1 108 ? -2.469 19.375 18.375 1 97.69 108 THR A N 1
ATOM 806 C CA . THR A 1 108 ? -2.678 17.953 18.125 1 97.69 108 THR A CA 1
ATOM 807 C C . THR A 1 108 ? -1.916 17.5 16.875 1 97.69 108 THR A C 1
ATOM 809 O O . THR A 1 108 ? -1.226 16.484 16.906 1 97.69 108 THR A O 1
ATOM 812 N N . VAL A 1 109 ? -2.047 18.281 15.812 1 96.94 109 VAL A N 1
ATOM 813 C CA . VAL A 1 109 ? -1.398 17.875 14.57 1 96.94 109 VAL A CA 1
ATOM 814 C C . VAL A 1 109 ? 0.118 17.891 14.75 1 96.94 109 VAL A C 1
ATOM 816 O O . VAL A 1 109 ? 0.822 17.047 14.195 1 96.94 109 VAL A O 1
ATOM 819 N N . ALA A 1 110 ? 0.624 18.844 15.539 1 97.25 110 ALA A N 1
ATOM 820 C CA . ALA A 1 110 ? 2.057 18.906 15.812 1 97.25 110 ALA A CA 1
ATOM 821 C C . ALA A 1 110 ? 2.527 17.672 16.578 1 97.25 110 ALA A C 1
ATOM 823 O O . ALA A 1 110 ? 3.564 17.094 16.266 1 97.25 110 ALA A O 1
ATOM 824 N N . ARG A 1 111 ? 1.777 17.266 17.562 1 97.38 111 ARG A N 1
ATOM 825 C CA . ARG A 1 111 ? 2.092 16.078 18.344 1 97.38 111 ARG A CA 1
ATOM 826 C C . ARG A 1 111 ? 2.062 14.82 17.469 1 97.38 111 ARG A C 1
ATOM 828 O O . ARG A 1 111 ? 2.951 13.969 17.562 1 97.38 111 ARG A O 1
ATOM 835 N N . CYS A 1 112 ? 1.069 14.75 16.672 1 97.62 112 CYS A N 1
ATOM 836 C CA . CYS A 1 112 ? 0.925 13.594 15.797 1 97.62 112 CYS A CA 1
ATOM 837 C C . CYS A 1 112 ? 2.055 13.547 14.773 1 97.62 112 CYS A C 1
ATOM 839 O O . CYS A 1 112 ? 2.559 12.469 14.453 1 97.62 112 CYS A O 1
ATOM 841 N N . ALA A 1 113 ? 2.422 14.703 14.273 1 97.25 113 ALA A N 1
ATOM 842 C CA . ALA A 1 113 ? 3.525 14.766 13.312 1 97.25 113 ALA A CA 1
ATOM 843 C C . ALA A 1 113 ? 4.82 14.258 13.945 1 97.25 113 ALA A C 1
ATOM 845 O O . ALA A 1 113 ? 5.578 13.516 13.305 1 97.25 113 ALA A O 1
ATOM 846 N N . GLU A 1 114 ? 5.051 14.664 15.148 1 97.44 114 GLU A N 1
ATOM 847 C CA . GLU A 1 114 ? 6.238 14.211 15.859 1 97.44 114 GLU A CA 1
ATOM 848 C C . GLU A 1 114 ? 6.188 12.711 16.109 1 97.44 114 GLU A C 1
ATOM 850 O O . GLU A 1 114 ? 7.184 12.008 15.938 1 97.44 114 GLU A O 1
ATOM 855 N N . ALA A 1 115 ? 5.051 12.203 16.531 1 97.56 115 ALA A N 1
ATOM 856 C CA . ALA A 1 115 ? 4.859 10.773 16.766 1 97.56 115 ALA A CA 1
ATOM 857 C C . ALA A 1 115 ? 5.07 9.977 15.484 1 97.56 115 ALA A C 1
ATOM 859 O O . ALA A 1 115 ? 5.711 8.922 15.508 1 97.56 115 ALA A O 1
ATOM 860 N N . ALA A 1 116 ? 4.559 10.477 14.398 1 97.94 116 ALA A N 1
ATOM 861 C CA . ALA A 1 116 ? 4.727 9.812 13.102 1 97.94 116 ALA A CA 1
ATOM 862 C C . ALA A 1 116 ? 6.195 9.773 12.688 1 97.94 116 ALA A C 1
ATOM 864 O O . ALA A 1 116 ? 6.672 8.766 12.156 1 97.94 116 ALA A O 1
ATOM 865 N N . ARG A 1 117 ? 6.898 10.852 12.93 1 97.44 117 ARG A N 1
ATOM 866 C CA . ARG A 1 117 ? 8.328 10.898 12.641 1 97.44 117 ARG A CA 1
ATOM 867 C C . ARG A 1 117 ? 9.086 9.844 13.438 1 97.44 117 ARG A C 1
ATOM 869 O O . ARG A 1 117 ? 9.969 9.172 12.898 1 97.44 117 ARG A O 1
ATOM 876 N N . GLN A 1 118 ? 8.727 9.695 14.625 1 97.25 118 GLN A N 1
ATOM 877 C CA . GLN A 1 118 ? 9.375 8.695 15.477 1 97.25 118 GLN A CA 1
ATOM 878 C C . GLN A 1 118 ? 9.062 7.285 14.992 1 97.25 118 GLN A C 1
ATOM 880 O O . GLN A 1 118 ? 9.93 6.414 15 1 97.25 118 GLN A O 1
ATOM 885 N N . ALA A 1 119 ? 7.852 7.062 14.641 1 98.25 119 ALA A N 1
ATOM 886 C CA . ALA A 1 119 ? 7.461 5.77 14.094 1 98.25 119 ALA A CA 1
ATOM 887 C C . ALA A 1 119 ? 8.258 5.441 12.836 1 98.25 119 ALA A C 1
ATOM 889 O O . ALA A 1 119 ? 8.656 4.293 12.625 1 98.25 119 ALA A O 1
ATOM 890 N N . ASN A 1 120 ? 8.477 6.441 11.992 1 98.44 120 ASN A N 1
ATOM 891 C CA . ASN A 1 120 ? 9.242 6.23 10.766 1 98.44 120 ASN A CA 1
ATOM 892 C C . ASN A 1 120 ? 10.719 5.984 11.07 1 98.44 120 ASN A C 1
ATOM 894 O O . ASN A 1 120 ? 11.383 5.223 10.367 1 98.44 120 ASN A O 1
ATOM 898 N N . ALA A 1 121 ? 11.227 6.625 12.117 1 97.81 121 ALA A N 1
ATOM 899 C CA . ALA A 1 121 ? 12.586 6.32 12.562 1 97.81 121 ALA A CA 1
ATOM 900 C C . ALA A 1 121 ? 12.711 4.863 12.992 1 97.81 121 ALA A C 1
ATOM 902 O O . ALA A 1 121 ? 13.703 4.199 12.688 1 97.81 121 ALA A O 1
ATOM 903 N N . GLU A 1 122 ? 11.703 4.355 13.672 1 97.62 122 GLU A N 1
ATOM 904 C CA . GLU A 1 122 ? 11.656 2.949 14.07 1 97.62 122 GLU A CA 1
ATOM 905 C C . GLU A 1 122 ? 11.609 2.037 12.844 1 97.62 122 GLU A C 1
ATOM 907 O O . GLU A 1 122 ? 12.297 1.013 12.805 1 97.62 122 GLU A O 1
ATOM 912 N N . LEU A 1 123 ? 10.836 2.404 11.875 1 98 123 LEU A N 1
ATOM 913 C CA . LEU A 1 123 ? 10.711 1.654 10.625 1 98 123 LEU A CA 1
ATOM 914 C C . LEU A 1 123 ? 12.078 1.474 9.969 1 98 123 LEU A C 1
ATOM 916 O O . LEU A 1 123 ? 12.383 0.396 9.453 1 98 123 LEU A O 1
ATOM 920 N N . LEU A 1 124 ? 12.906 2.525 10.016 1 98.25 124 LEU A N 1
ATOM 921 C CA . LEU A 1 124 ? 14.18 2.527 9.305 1 98.25 124 LEU A CA 1
ATOM 922 C C . LEU A 1 124 ? 15.312 2.113 10.227 1 98.25 124 LEU A C 1
ATOM 924 O O . LEU A 1 124 ? 16.484 2.164 9.836 1 98.25 124 LEU A O 1
ATOM 928 N N . ALA A 1 125 ? 15.016 1.677 11.43 1 97.38 125 ALA A N 1
ATOM 929 C CA . ALA A 1 125 ? 15.992 1.362 12.469 1 97.38 125 ALA A CA 1
ATOM 930 C C . ALA A 1 125 ? 17 0.32 11.977 1 97.38 125 ALA A C 1
ATOM 932 O O . ALA A 1 125 ? 18.156 0.325 12.391 1 97.38 125 ALA A O 1
ATOM 933 N N . PRO A 1 126 ? 16.656 -0.637 11.102 1 97 126 PRO A N 1
ATOM 934 C CA . PRO A 1 126 ? 17.594 -1.648 10.617 1 97 126 PRO A CA 1
ATOM 935 C C . PRO A 1 126 ? 18.688 -1.061 9.727 1 97 126 PRO A C 1
ATOM 937 O O . PRO A 1 126 ? 19.656 -1.748 9.398 1 97 126 PRO A O 1
ATOM 940 N N . LEU A 1 127 ? 18.594 0.172 9.375 1 97.94 127 LEU A N 1
ATOM 941 C CA . LEU A 1 127 ? 19.562 0.823 8.5 1 97.94 127 LEU A CA 1
ATOM 942 C C . LEU A 1 127 ? 20.438 1.789 9.289 1 97.94 127 LEU A C 1
ATOM 944 O O . LEU A 1 127 ? 19.969 2.477 10.195 1 97.94 127 LEU A O 1
ATOM 948 N N . SER A 1 128 ? 21.75 1.914 8.906 1 98.12 128 SER A N 1
ATOM 949 C CA . SER A 1 128 ? 22.609 2.959 9.445 1 98.12 128 SER A CA 1
ATOM 950 C C . SER A 1 128 ? 22.172 4.34 8.961 1 98.12 128 SER A C 1
ATOM 952 O O . SER A 1 128 ? 21.406 4.453 8.008 1 98.12 128 SER A O 1
ATOM 954 N N . PRO A 1 129 ? 22.641 5.414 9.633 1 97.44 129 PRO A N 1
ATOM 955 C CA . PRO A 1 129 ? 22.297 6.762 9.188 1 97.44 129 PRO A CA 1
ATOM 956 C C . PRO A 1 129 ? 22.656 7.016 7.723 1 97.44 129 PRO A C 1
ATOM 958 O O . PRO A 1 129 ? 21.875 7.605 6.977 1 97.44 129 PRO A O 1
ATOM 961 N N . ASP A 1 130 ? 23.766 6.484 7.312 1 97.81 130 ASP A N 1
ATOM 962 C CA . ASP A 1 130 ? 24.188 6.648 5.926 1 97.81 130 ASP A CA 1
ATOM 963 C C . ASP A 1 130 ? 23.297 5.848 4.977 1 97.81 130 ASP A C 1
ATOM 965 O O . ASP A 1 130 ? 22.938 6.332 3.904 1 97.81 130 ASP A O 1
ATOM 969 N N . GLU A 1 131 ? 22.969 4.637 5.344 1 98.06 131 GLU A N 1
ATOM 970 C CA . GLU A 1 131 ? 22.078 3.803 4.551 1 98.06 131 GLU 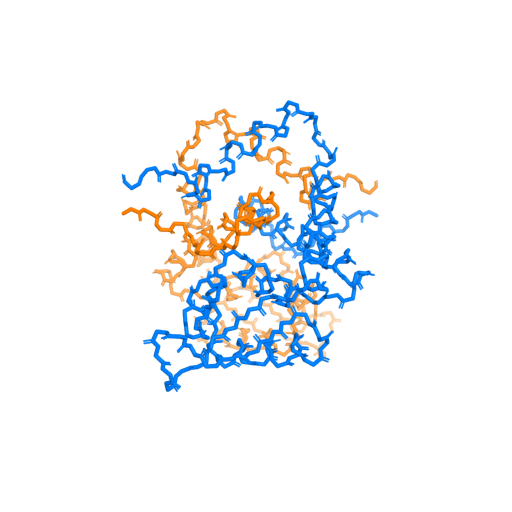A CA 1
ATOM 971 C C . GLU A 1 131 ? 20.688 4.445 4.414 1 98.06 131 GLU A C 1
ATOM 973 O O . GLU A 1 131 ? 20.078 4.395 3.344 1 98.06 131 GLU A O 1
ATOM 978 N N . ARG A 1 132 ? 20.281 5.062 5.504 1 98.06 132 ARG A N 1
ATOM 979 C CA . ARG A 1 132 ? 18.969 5.711 5.492 1 98.06 132 ARG A CA 1
ATOM 980 C C . ARG A 1 132 ? 18.922 6.824 4.453 1 98.06 132 ARG A C 1
ATOM 982 O O . ARG A 1 132 ? 17.953 6.922 3.689 1 98.06 132 ARG A O 1
ATOM 989 N N . GLU A 1 133 ? 19.922 7.641 4.453 1 97.38 133 GLU A N 1
ATOM 990 C CA . GLU A 1 133 ? 19.984 8.75 3.508 1 97.38 133 GLU A CA 1
ATOM 991 C C . GLU A 1 133 ? 19.969 8.25 2.066 1 97.38 133 GLU A C 1
ATOM 993 O O . GLU A 1 133 ? 19.219 8.758 1.231 1 97.38 133 GLU A O 1
ATOM 998 N N . ARG A 1 134 ? 20.734 7.227 1.751 1 97.31 134 ARG A N 1
ATOM 999 C CA . ARG A 1 134 ? 20.812 6.66 0.408 1 97.31 134 ARG A CA 1
ATOM 1000 C C . ARG A 1 134 ? 19.5 5.988 0.024 1 97.31 134 ARG A C 1
ATOM 1002 O O . ARG A 1 134 ? 19.031 6.129 -1.107 1 97.31 134 ARG A O 1
ATOM 1009 N N . PHE A 1 135 ? 18.969 5.297 1.036 1 98.31 135 PHE A N 1
ATOM 1010 C CA . PHE A 1 135 ? 17.703 4.605 0.805 1 98.31 135 PHE A CA 1
ATOM 1011 C C . PHE A 1 135 ? 16.609 5.598 0.429 1 98.31 135 PHE A C 1
ATOM 1013 O O . PHE A 1 135 ? 15.898 5.395 -0.555 1 98.31 135 PHE A O 1
ATOM 1020 N N . LEU A 1 136 ? 16.531 6.672 1.143 1 97.56 136 LEU A N 1
ATOM 1021 C CA . LEU A 1 136 ? 15.477 7.656 0.917 1 97.56 136 LEU A CA 1
ATOM 1022 C C . LEU A 1 136 ? 15.688 8.383 -0.409 1 97.56 136 LEU A C 1
ATOM 1024 O O . LEU A 1 136 ? 14.719 8.727 -1.091 1 97.56 136 LEU A O 1
ATOM 1028 N N . GLU A 1 137 ? 16.906 8.609 -0.79 1 96.62 137 GLU A N 1
ATOM 1029 C CA . GLU A 1 137 ? 17.188 9.219 -2.086 1 96.62 137 GLU A CA 1
ATOM 1030 C C . GLU A 1 137 ? 16.703 8.328 -3.229 1 96.62 137 GLU A C 1
ATOM 1032 O O . GLU A 1 137 ? 16.047 8.805 -4.152 1 96.62 137 GLU A O 1
ATOM 1037 N N . MET A 1 138 ? 17 7.051 -3.182 1 97.75 138 MET A N 1
ATOM 1038 C CA . MET A 1 138 ? 16.594 6.098 -4.211 1 97.75 138 MET A CA 1
ATOM 1039 C C . MET A 1 138 ? 15.078 5.922 -4.211 1 97.75 138 MET A C 1
ATOM 1041 O O . MET A 1 138 ? 14.453 5.871 -5.273 1 97.75 138 MET A O 1
ATOM 1045 N N . LEU A 1 139 ? 14.523 5.883 -2.984 1 97.56 139 LEU A N 1
ATOM 1046 C CA . LEU A 1 139 ? 13.078 5.758 -2.859 1 97.56 139 LEU A CA 1
ATOM 1047 C C . LEU A 1 139 ? 12.367 6.957 -3.488 1 97.56 139 LEU A C 1
ATOM 1049 O O . LEU A 1 139 ? 11.336 6.801 -4.137 1 97.56 139 LEU A O 1
ATOM 1053 N N . GLY A 1 140 ? 12.953 8.148 -3.271 1 95.56 140 GLY A N 1
ATOM 1054 C CA . GLY A 1 140 ? 12.414 9.336 -3.906 1 95.56 140 GLY A CA 1
ATOM 1055 C C . GLY A 1 140 ? 12.391 9.25 -5.418 1 95.56 140 GLY A C 1
ATOM 1056 O O . GLY A 1 140 ? 11.406 9.625 -6.055 1 95.56 140 GLY A O 1
ATOM 1057 N N . ARG A 1 141 ? 13.359 8.688 -6.062 1 95.19 141 ARG A N 1
ATOM 1058 C CA . ARG A 1 141 ? 13.445 8.531 -7.512 1 95.19 141 ARG A CA 1
ATOM 1059 C C . ARG A 1 141 ? 12.43 7.516 -8.016 1 95.19 141 ARG A C 1
ATOM 1061 O O . ARG A 1 141 ? 11.812 7.707 -9.062 1 95.19 141 ARG A O 1
ATOM 1068 N N . ILE A 1 142 ? 12.234 6.477 -7.223 1 96.38 142 ILE A N 1
ATOM 1069 C CA . ILE A 1 142 ? 11.32 5.402 -7.594 1 96.38 142 ILE A CA 1
ATOM 1070 C C . ILE A 1 142 ? 9.875 5.887 -7.461 1 96.38 142 ILE A C 1
ATOM 1072 O O . ILE A 1 142 ? 9.023 5.547 -8.289 1 96.38 142 ILE A O 1
ATOM 1076 N N . SER A 1 143 ? 9.625 6.672 -6.402 1 93.31 143 SER A N 1
ATOM 1077 C CA . SER A 1 143 ? 8.266 7.113 -6.086 1 93.31 143 SER A CA 1
ATOM 1078 C C . SER A 1 143 ? 7.816 8.234 -7.02 1 93.31 143 SER A C 1
ATOM 1080 O O . SER A 1 143 ? 6.633 8.57 -7.062 1 93.31 143 SER A O 1
ATOM 1082 N N . GLY A 1 144 ? 8.688 8.695 -7.801 1 84.31 144 GLY A N 1
ATOM 1083 C CA . GLY A 1 144 ? 8.367 9.797 -8.695 1 84.31 144 GLY A CA 1
ATOM 1084 C C . GLY A 1 144 ? 8.258 11.133 -7.98 1 84.31 144 GLY A C 1
ATOM 1085 O O . GLY A 1 144 ? 7.727 12.094 -8.539 1 84.31 144 GLY A O 1
ATOM 1086 N N . VAL A 1 145 ? 8.633 10.992 -6.672 1 70.31 145 VAL A N 1
ATOM 1087 C CA . VAL A 1 145 ? 8.625 12.234 -5.902 1 70.31 145 VAL A CA 1
ATOM 1088 C C . VAL A 1 145 ? 9.922 13 -6.141 1 70.31 145 VAL A C 1
ATOM 1090 O O . VAL A 1 145 ? 11 12.406 -6.199 1 70.31 145 VAL A O 1
ATOM 1093 N N . GLY A 1 146 ? 9.867 14.258 -6.734 1 60.28 146 GLY A N 1
ATOM 1094 C CA . GLY A 1 146 ? 11.016 15.117 -6.996 1 60.28 146 GLY A CA 1
ATOM 1095 C C . GLY A 1 146 ? 11.383 15.18 -8.461 1 60.28 146 GLY A C 1
ATOM 1096 O O . GLY A 1 146 ? 12.383 15.812 -8.828 1 60.28 146 GLY A O 1
ATOM 1097 N N . GLU A 1 147 ? 11.047 14.125 -9.305 1 50.97 147 GLU A N 1
ATOM 1098 C CA . GLU A 1 147 ? 11.383 14.305 -10.719 1 50.97 147 GLU A CA 1
ATOM 1099 C C . GLU A 1 147 ? 10.734 15.562 -11.281 1 50.97 147 GLU A C 1
ATOM 1101 O O . GLU A 1 147 ? 9.562 15.844 -11 1 50.97 147 GLU A O 1
ATOM 1106 N N . PRO A 1 148 ? 11.578 16.516 -11.625 1 42.19 148 PRO A N 1
ATOM 1107 C CA . PRO A 1 148 ? 11.07 17.672 -12.391 1 42.19 148 PRO A CA 1
ATOM 1108 C C . PRO A 1 148 ? 10.047 17.266 -13.453 1 42.19 148 PRO A C 1
ATOM 1110 O O . PRO A 1 148 ? 10.133 16.172 -14.008 1 42.19 148 PRO A O 1
ATOM 1113 N N . ALA A 1 149 ? 8.82 17.859 -13.438 1 33.34 149 ALA A N 1
ATOM 1114 C CA . ALA A 1 149 ? 8.109 17.797 -14.719 1 33.34 14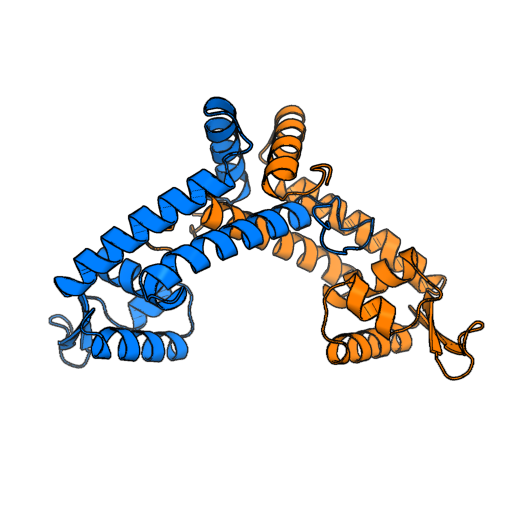9 ALA A CA 1
ATOM 1115 C C . ALA A 1 149 ? 9.047 18.094 -15.883 1 33.34 149 ALA A C 1
ATOM 1117 O O . ALA A 1 149 ? 9.969 18.906 -15.758 1 33.34 149 ALA A O 1
ATOM 1118 N N . MET B 1 1 ? 4.121 17.797 -15.711 1 34.38 1 MET B N 1
ATOM 1119 C CA . MET B 1 1 ? 4.852 17.828 -14.445 1 34.38 1 MET B CA 1
ATOM 1120 C C . MET B 1 1 ? 4.477 16.641 -13.57 1 34.38 1 MET B C 1
ATOM 1122 O O . MET B 1 1 ? 3.295 16.312 -13.43 1 34.38 1 MET B O 1
ATOM 1126 N N . ALA B 1 2 ? 5.098 15.648 -13.359 1 45.66 2 ALA B N 1
ATOM 1127 C CA . ALA B 1 2 ? 4.719 14.414 -12.68 1 45.66 2 ALA B CA 1
ATOM 1128 C C . ALA B 1 2 ? 4.102 14.711 -11.312 1 45.66 2 ALA B C 1
ATOM 1130 O O . ALA B 1 2 ? 4.742 15.32 -10.453 1 45.66 2 ALA B O 1
ATOM 1131 N N . THR B 1 3 ? 2.873 15.055 -11.211 1 52.62 3 THR B N 1
ATOM 1132 C CA . THR B 1 3 ? 2.08 15.664 -10.148 1 52.62 3 THR B CA 1
ATOM 1133 C C . THR B 1 3 ? 2.15 14.82 -8.875 1 52.62 3 THR B C 1
ATOM 1135 O O . THR B 1 3 ? 1.849 13.625 -8.898 1 52.62 3 THR B O 1
ATOM 1138 N N . THR B 1 4 ? 3.168 15.18 -8.078 1 58.25 4 THR B N 1
ATOM 1139 C CA . THR B 1 4 ? 3.229 14.562 -6.758 1 58.25 4 THR B CA 1
ATOM 1140 C C . THR B 1 4 ? 1.837 14.469 -6.137 1 58.25 4 THR B C 1
ATOM 1142 O O . THR B 1 4 ? 1.092 15.453 -6.121 1 58.25 4 THR B O 1
ATOM 1145 N N . PRO B 1 5 ? 1.468 13.234 -5.91 1 63.28 5 PRO B N 1
ATOM 1146 C CA . PRO B 1 5 ? 0.136 13.172 -5.301 1 63.28 5 PRO B CA 1
ATOM 1147 C C . PRO B 1 5 ? -0.016 14.125 -4.113 1 63.28 5 PRO B C 1
ATOM 1149 O O . PRO B 1 5 ? 0.951 14.367 -3.389 1 63.28 5 PRO B O 1
ATOM 1152 N N . PRO B 1 6 ? -1.099 14.727 -4.105 1 81.12 6 PRO B N 1
ATOM 1153 C CA . PRO B 1 6 ? -1.377 15.688 -3.031 1 81.12 6 PRO B CA 1
ATOM 1154 C C . PRO B 1 6 ? -1.329 15.047 -1.645 1 81.12 6 PRO B C 1
ATOM 1156 O O . PRO B 1 6 ? -1.802 13.922 -1.462 1 81.12 6 PRO B O 1
ATOM 1159 N N . ALA B 1 7 ? -0.386 15.477 -0.873 1 89.06 7 ALA B N 1
ATOM 1160 C CA . ALA B 1 7 ? -0.328 15.148 0.55 1 89.06 7 ALA B CA 1
ATOM 1161 C C . ALA B 1 7 ? 0.131 16.359 1.369 1 89.06 7 ALA B C 1
ATOM 1163 O O . ALA B 1 7 ? 0.884 17.203 0.876 1 89.06 7 ALA B O 1
ATOM 1164 N N . PRO B 1 8 ? -0.386 16.391 2.582 1 93.88 8 PRO B N 1
ATOM 1165 C CA . PRO B 1 8 ? 0.1 17.484 3.43 1 93.88 8 PRO B CA 1
ATOM 1166 C C . PRO B 1 8 ? 1.62 17.484 3.576 1 93.88 8 PRO B C 1
ATOM 1168 O O . PRO B 1 8 ? 2.256 16.422 3.471 1 93.88 8 PRO B O 1
ATOM 1171 N N . SER B 1 9 ? 2.141 18.641 3.818 1 92.56 9 SER B N 1
ATOM 1172 C CA . SER B 1 9 ? 3.584 18.875 3.816 1 92.56 9 SER B CA 1
ATOM 1173 C C . SER B 1 9 ? 4.285 17.984 4.836 1 92.56 9 SER B C 1
ATOM 1175 O O . SER B 1 9 ? 5.367 17.453 4.57 1 92.56 9 SER B O 1
ATOM 1177 N N . THR B 1 10 ? 3.719 17.734 6.051 1 92.5 10 THR B N 1
ATOM 1178 C CA . THR B 1 10 ? 4.352 16.969 7.121 1 92.5 10 THR B CA 1
ATOM 1179 C C . THR B 1 10 ? 4.301 15.477 6.82 1 92.5 10 THR B C 1
ATOM 1181 O O . THR B 1 10 ? 5.039 14.695 7.414 1 92.5 10 THR B O 1
ATOM 1184 N N . ILE B 1 11 ? 3.443 15.102 5.883 1 94.75 11 ILE B N 1
ATOM 1185 C CA . ILE B 1 11 ? 3.223 13.68 5.613 1 94.75 11 ILE B CA 1
ATOM 1186 C C . ILE B 1 11 ? 4.023 13.266 4.383 1 94.75 11 ILE B C 1
ATOM 1188 O O . ILE B 1 11 ? 4.602 12.172 4.352 1 94.75 11 ILE B O 1
ATOM 1192 N N . ARG B 1 12 ? 4.188 14.172 3.414 1 92.44 12 ARG B N 1
ATOM 1193 C CA . ARG B 1 12 ? 4.766 13.836 2.115 1 92.44 12 ARG B CA 1
ATOM 1194 C C . ARG B 1 12 ? 6.254 13.523 2.24 1 92.44 12 ARG B C 1
ATOM 1196 O O . ARG B 1 12 ? 6.863 12.992 1.312 1 92.44 12 ARG B O 1
ATOM 1203 N N . THR B 1 13 ? 6.863 13.867 3.354 1 90.44 13 THR B N 1
ATOM 1204 C CA . THR B 1 13 ? 8.297 13.648 3.539 1 90.44 13 THR B CA 1
ATOM 1205 C C . THR B 1 13 ? 8.547 12.367 4.336 1 90.44 13 THR B C 1
ATOM 1207 O O . THR B 1 13 ? 9.695 11.969 4.523 1 90.44 13 THR B O 1
ATOM 1210 N N . LEU B 1 14 ? 7.539 11.742 4.824 1 96.25 14 LEU B N 1
ATOM 1211 C CA . LEU B 1 14 ? 7.703 10.555 5.656 1 96.25 14 LEU B CA 1
ATOM 1212 C C . LEU B 1 14 ? 8.109 9.352 4.816 1 96.25 14 LEU B C 1
ATOM 1214 O O . LEU B 1 14 ? 7.531 9.109 3.756 1 96.25 14 LEU B O 1
ATOM 1218 N N . PRO B 1 15 ? 9.094 8.594 5.285 1 97.62 15 PRO B N 1
ATOM 1219 C CA . PRO B 1 15 ? 9.5 7.367 4.586 1 97.62 15 PRO B CA 1
ATOM 1220 C C . PRO B 1 15 ? 8.328 6.418 4.336 1 97.62 15 PRO B C 1
ATOM 1222 O O . PRO B 1 15 ? 8.227 5.828 3.26 1 97.62 15 PRO B O 1
ATOM 1225 N N . SER B 1 16 ? 7.449 6.277 5.316 1 97.81 16 SER B N 1
ATOM 1226 C CA . SER B 1 16 ? 6.305 5.387 5.164 1 97.81 16 SER B CA 1
ATOM 1227 C C . SER B 1 16 ? 5.395 5.84 4.027 1 97.81 16 SER B C 1
ATOM 1229 O O . SER B 1 16 ? 4.852 5.016 3.293 1 97.81 16 SER B O 1
ATOM 1231 N N . TRP B 1 17 ? 5.191 7.141 3.918 1 96.06 17 TRP B N 1
ATOM 1232 C CA . TRP B 1 17 ? 4.395 7.684 2.822 1 96.06 17 TRP B CA 1
ATOM 1233 C C . TRP B 1 17 ? 5.066 7.418 1.479 1 96.06 17 TRP B C 1
ATOM 1235 O O . TRP B 1 17 ? 4.414 6.969 0.533 1 96.06 17 TRP B O 1
ATOM 1245 N N . LEU B 1 18 ? 6.363 7.676 1.35 1 96.19 18 LEU B N 1
ATOM 1246 C CA . LEU B 1 18 ? 7.121 7.441 0.123 1 96.19 18 LEU B CA 1
ATOM 1247 C C . LEU B 1 18 ? 7.074 5.969 -0.27 1 96.19 18 LEU B C 1
ATOM 1249 O O . LEU B 1 18 ? 6.965 5.641 -1.454 1 96.19 18 LEU B O 1
ATOM 1253 N N . LEU B 1 19 ? 7.199 5.117 0.738 1 97.75 19 LEU B N 1
ATOM 1254 C CA . LEU B 1 19 ? 7.066 3.686 0.48 1 97.75 19 LEU B CA 1
ATOM 1255 C C . LEU B 1 19 ? 5.699 3.367 -0.113 1 97.75 19 LEU B C 1
ATOM 1257 O O . LEU B 1 19 ? 5.594 2.57 -1.05 1 97.75 19 LEU B O 1
ATOM 1261 N N . GLY B 1 20 ? 4.695 3.963 0.476 1 97 20 GLY B N 1
ATOM 1262 C CA . GLY B 1 20 ? 3.354 3.771 -0.051 1 97 20 GLY B CA 1
ATOM 1263 C C . GLY B 1 20 ? 3.209 4.219 -1.492 1 97 20 GLY B C 1
ATOM 1264 O O . GLY B 1 20 ? 2.555 3.551 -2.295 1 97 20 GLY B O 1
ATOM 1265 N N . ARG B 1 21 ? 3.768 5.297 -1.832 1 95.31 21 ARG B N 1
ATOM 1266 C CA . ARG B 1 21 ? 3.719 5.816 -3.195 1 95.31 21 ARG B CA 1
ATOM 1267 C C . ARG B 1 21 ? 4.441 4.887 -4.16 1 95.31 21 ARG B C 1
ATOM 1269 O O . ARG B 1 21 ? 3.939 4.602 -5.25 1 95.31 21 ARG B O 1
ATOM 1276 N N . ALA B 1 22 ? 5.609 4.465 -3.811 1 97 22 ALA B N 1
ATOM 1277 C CA . ALA B 1 22 ? 6.379 3.549 -4.648 1 97 22 ALA B CA 1
ATOM 1278 C C . ALA B 1 22 ? 5.641 2.229 -4.84 1 97 22 ALA B C 1
ATOM 1280 O O . ALA B 1 22 ? 5.605 1.683 -5.945 1 97 22 ALA B O 1
ATOM 1281 N N . ALA B 1 23 ? 5.086 1.758 -3.734 1 97.31 23 ALA B N 1
ATOM 1282 C CA . ALA B 1 23 ? 4.312 0.522 -3.801 1 97.31 23 ALA B CA 1
ATOM 1283 C C . ALA B 1 23 ? 3.121 0.671 -4.746 1 97.31 23 ALA B C 1
ATOM 1285 O O . ALA B 1 23 ? 2.828 -0.233 -5.531 1 97.31 23 ALA B O 1
ATOM 1286 N N . ALA B 1 24 ? 2.449 1.782 -4.664 1 96.25 24 ALA B N 1
ATOM 1287 C CA . ALA B 1 24 ? 1.306 2.037 -5.535 1 96.25 24 ALA B CA 1
ATOM 1288 C C . ALA B 1 24 ? 1.732 2.082 -7 1 96.25 24 ALA B C 1
ATOM 1290 O O . ALA B 1 24 ? 1.048 1.541 -7.871 1 96.25 24 ALA B O 1
ATOM 1291 N N . ARG B 1 25 ? 2.799 2.721 -7.289 1 96.25 25 ARG B N 1
ATOM 1292 C CA . ARG B 1 25 ? 3.322 2.773 -8.648 1 96.25 25 ARG B CA 1
ATOM 1293 C C . ARG B 1 25 ? 3.66 1.377 -9.164 1 96.25 25 ARG B C 1
ATOM 1295 O O . ARG B 1 25 ? 3.328 1.027 -10.297 1 96.25 25 ARG B O 1
ATOM 1302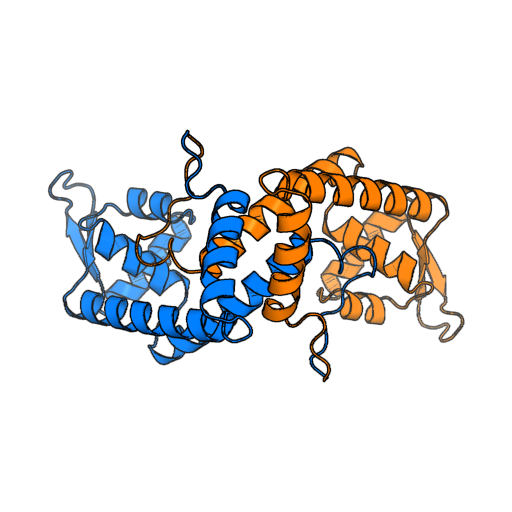 N N . GLY B 1 26 ? 4.332 0.62 -8.312 1 97.94 26 GLY B N 1
ATOM 1303 C CA . GLY B 1 26 ? 4.645 -0.753 -8.68 1 97.94 26 GLY B CA 1
ATOM 1304 C C . GLY B 1 26 ? 3.41 -1.598 -8.938 1 97.94 26 GLY B C 1
ATOM 1305 O O . GLY B 1 26 ? 3.352 -2.342 -9.914 1 97.94 26 GLY B O 1
ATOM 1306 N N . ARG B 1 27 ? 2.438 -1.495 -8.062 1 97.38 27 ARG B N 1
ATOM 1307 C CA . ARG B 1 27 ? 1.184 -2.225 -8.219 1 97.38 27 ARG B CA 1
ATOM 1308 C C . ARG B 1 27 ? 0.496 -1.849 -9.531 1 97.38 27 ARG B C 1
ATOM 1310 O O . ARG B 1 27 ? -0.022 -2.717 -10.234 1 97.38 27 ARG B O 1
ATOM 1317 N N . ALA B 1 28 ? 0.497 -0.581 -9.836 1 97.25 28 ALA B N 1
ATOM 1318 C CA . ALA B 1 28 ? -0.126 -0.117 -11.078 1 97.25 28 ALA B CA 1
ATOM 1319 C C . ALA B 1 28 ? 0.583 -0.695 -12.297 1 97.25 28 ALA B C 1
ATOM 1321 O O . ALA B 1 28 ? -0.065 -1.13 -13.25 1 97.25 28 ALA B O 1
ATOM 1322 N N . LEU B 1 29 ? 1.903 -0.69 -12.312 1 97.69 29 LEU B N 1
ATOM 1323 C CA . LEU B 1 29 ? 2.682 -1.235 -13.414 1 97.69 29 LEU B CA 1
ATOM 1324 C C . LEU B 1 29 ? 2.408 -2.725 -13.594 1 97.69 29 LEU B C 1
ATOM 1326 O O . LEU B 1 29 ? 2.211 -3.195 -14.719 1 97.69 29 LEU B O 1
ATOM 1330 N N . VAL B 1 30 ? 2.326 -3.42 -12.484 1 98.25 30 VAL B N 1
ATOM 1331 C CA . VAL B 1 30 ? 2.064 -4.855 -12.539 1 98.25 30 VAL B CA 1
ATOM 1332 C C . VAL B 1 30 ? 0.633 -5.102 -13.016 1 98.25 30 VAL B C 1
ATOM 1334 O O . VAL B 1 30 ? 0.39 -5.977 -13.844 1 98.25 30 VAL B O 1
ATOM 1337 N N . ALA B 1 31 ? -0.282 -4.367 -12.531 1 98 31 ALA B N 1
ATOM 1338 C CA . ALA B 1 31 ? -1.679 -4.508 -12.938 1 98 31 ALA B CA 1
ATOM 1339 C C . ALA B 1 31 ? -1.836 -4.316 -14.445 1 98 31 ALA B C 1
ATOM 1341 O O . ALA B 1 31 ? -2.584 -5.047 -15.094 1 98 31 ALA B O 1
ATOM 1342 N N . ASP B 1 32 ? -1.163 -3.355 -14.945 1 97.75 32 ASP B N 1
ATOM 1343 C CA . ASP B 1 32 ? -1.254 -3.053 -16.375 1 97.75 32 ASP B CA 1
ATOM 1344 C C . ASP B 1 32 ? -0.789 -4.234 -17.219 1 97.75 32 ASP B C 1
ATOM 1346 O O . ASP B 1 32 ? -1.439 -4.598 -18.203 1 97.75 32 ASP B O 1
ATOM 1350 N N . VAL B 1 33 ? 0.276 -4.82 -16.828 1 97.5 33 VAL B N 1
ATOM 1351 C CA . VAL B 1 33 ? 0.826 -5.898 -17.641 1 97.5 33 VAL B CA 1
ATOM 1352 C C . VAL B 1 33 ? -0.011 -7.164 -17.469 1 97.5 33 VAL B C 1
ATOM 1354 O O . VAL B 1 33 ? -0.185 -7.941 -18.406 1 97.5 33 VAL B O 1
ATOM 1357 N N . LEU B 1 34 ? -0.553 -7.414 -16.266 1 97.5 34 LEU B N 1
ATOM 1358 C CA . LEU B 1 34 ? -1.438 -8.555 -16.047 1 97.5 34 LEU B CA 1
ATOM 1359 C C . LEU B 1 34 ? -2.703 -8.43 -16.891 1 97.5 34 LEU B C 1
ATOM 1361 O O . LEU B 1 34 ? -3.172 -9.414 -17.469 1 97.5 34 LEU B O 1
ATOM 1365 N N . ALA B 1 35 ? -3.154 -7.207 -17 1 97 35 ALA B N 1
ATOM 1366 C CA . ALA B 1 35 ? -4.355 -6.957 -17.797 1 97 35 ALA B CA 1
ATOM 1367 C C . ALA B 1 35 ? -4.129 -7.312 -19.266 1 97 35 ALA B C 1
ATOM 1369 O O . ALA B 1 35 ? -5.02 -7.852 -19.922 1 97 35 ALA B O 1
ATOM 1370 N N . ARG B 1 36 ? -2.973 -7.062 -19.719 1 95.81 36 ARG B N 1
ATOM 1371 C CA . ARG B 1 36 ? -2.633 -7.395 -21.094 1 95.81 36 ARG B CA 1
ATOM 1372 C C . ARG B 1 36 ? -2.607 -8.906 -21.297 1 95.81 36 ARG B C 1
ATOM 1374 O O . ARG B 1 36 ? -2.83 -9.383 -22.422 1 95.81 36 ARG B O 1
ATOM 1381 N N . GLU B 1 37 ? -2.355 -9.617 -20.203 1 94.5 37 GLU B N 1
ATOM 1382 C CA . GLU B 1 37 ? -2.35 -11.078 -20.25 1 94.5 37 GLU B CA 1
ATOM 1383 C C . GLU B 1 37 ? -3.73 -11.648 -19.938 1 94.5 37 GLU B C 1
ATOM 1385 O O . GLU B 1 37 ? -3.9 -12.859 -19.844 1 94.5 37 GLU B O 1
ATOM 1390 N N . GLY B 1 38 ? -4.68 -10.766 -19.656 1 94 38 GLY B N 1
ATOM 1391 C CA . GLY B 1 38 ? -6.055 -11.18 -19.422 1 94 38 GLY B CA 1
ATOM 1392 C C . GLY B 1 38 ? -6.312 -11.633 -18 1 94 38 GLY B C 1
ATOM 1393 O O . GLY B 1 38 ? -7.262 -12.367 -17.75 1 94 38 GLY B O 1
ATOM 1394 N N . LEU B 1 39 ? -5.414 -11.281 -17.078 1 96.5 39 LEU B N 1
ATOM 1395 C CA . LEU B 1 39 ? -5.582 -11.719 -15.695 1 96.5 39 LEU B CA 1
ATOM 1396 C C . LEU B 1 39 ? -5.715 -10.523 -14.758 1 96.5 39 LEU B C 1
ATOM 1398 O O . LEU B 1 39 ? -5.016 -9.516 -14.922 1 96.5 39 LEU B O 1
ATOM 1402 N N . LYS B 1 40 ? -6.543 -10.664 -13.766 1 96.12 40 LYS B N 1
ATOM 1403 C CA . LYS B 1 40 ? -6.629 -9.711 -12.656 1 96.12 40 LYS B CA 1
ATOM 1404 C C . LYS B 1 40 ? -5.57 -10 -11.602 1 96.12 40 LYS B C 1
ATOM 1406 O O . LYS B 1 40 ? -5.027 -11.109 -11.539 1 96.12 40 LYS B O 1
ATOM 1411 N N . MET B 1 41 ? -5.352 -9.031 -10.773 1 95.25 41 MET B N 1
ATOM 1412 C CA . MET B 1 41 ? -4.301 -9.125 -9.766 1 95.25 41 MET B CA 1
ATOM 1413 C C . MET B 1 41 ? -4.504 -10.352 -8.875 1 95.25 41 MET B C 1
ATOM 1415 O O . MET B 1 41 ? -3.609 -11.188 -8.758 1 95.25 41 MET B O 1
ATOM 1419 N N . TRP B 1 42 ? -5.73 -10.5 -8.32 1 94.81 42 TRP B N 1
ATOM 1420 C CA . TRP B 1 42 ? -5.953 -11.57 -7.359 1 94.81 42 TRP B CA 1
ATOM 1421 C C . TRP B 1 42 ? -6.062 -12.922 -8.07 1 94.81 42 TRP B C 1
ATOM 1423 O O . TRP B 1 42 ? -5.738 -13.961 -7.496 1 94.81 42 TRP B O 1
ATOM 1433 N N . HIS B 1 43 ? -6.484 -12.914 -9.305 1 97.31 43 HIS B N 1
ATOM 1434 C CA . HIS B 1 43 ? -6.426 -14.148 -10.086 1 97.31 43 HIS B CA 1
ATOM 1435 C C . HIS B 1 43 ? -4.984 -14.617 -10.258 1 97.31 43 HIS B C 1
ATOM 1437 O O . HIS B 1 43 ? -4.699 -15.812 -10.141 1 97.31 43 HIS B O 1
ATOM 1443 N N . HIS B 1 44 ? -4.145 -13.664 -10.516 1 97.56 44 HIS B N 1
ATOM 1444 C CA . HIS B 1 44 ? -2.73 -13.992 -10.648 1 97.56 44 HIS B CA 1
ATOM 1445 C C . HIS B 1 44 ? -2.166 -14.539 -9.336 1 97.56 44 HIS B C 1
ATOM 1447 O O . HIS B 1 44 ? -1.469 -15.555 -9.328 1 97.56 44 HIS B O 1
ATOM 1453 N N . VAL B 1 45 ? -2.441 -13.898 -8.242 1 96.75 45 VAL B N 1
ATOM 1454 C CA . VAL B 1 45 ? -1.928 -14.297 -6.938 1 96.75 45 VAL B CA 1
ATOM 1455 C C . VAL B 1 45 ? -2.418 -15.703 -6.598 1 96.75 45 VAL B C 1
ATOM 1457 O O . VAL B 1 45 ? -1.622 -16.578 -6.23 1 96.75 45 VAL B O 1
ATOM 1460 N N . VAL B 1 46 ? -3.664 -15.945 -6.758 1 97.19 46 VAL B N 1
ATOM 1461 C CA . VAL B 1 46 ? -4.246 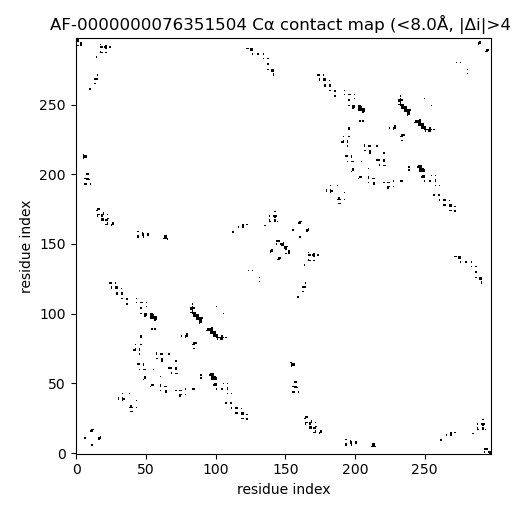-17.234 -6.402 1 97.19 46 VAL B CA 1
ATOM 1462 C C . VAL B 1 46 ? -3.723 -18.312 -7.348 1 97.19 46 VAL B C 1
ATOM 1464 O O . VAL B 1 46 ? -3.363 -19.422 -6.906 1 97.19 46 VAL B O 1
ATOM 1467 N N . LEU B 1 47 ? -3.68 -18.016 -8.625 1 98.06 47 LEU B N 1
ATOM 1468 C CA . LEU B 1 47 ? -3.145 -18.984 -9.586 1 98.06 47 LEU B CA 1
ATOM 1469 C C . LEU B 1 47 ? -1.7 -19.328 -9.258 1 98.06 47 LEU B C 1
ATOM 1471 O O . LEU B 1 47 ? -1.312 -20.5 -9.32 1 98.06 47 LEU B O 1
ATOM 1475 N N . SER B 1 48 ? -0.946 -18.344 -8.922 1 98.06 48 SER B N 1
ATOM 1476 C CA . SER B 1 48 ? 0.44 -18.578 -8.523 1 98.06 48 SER B CA 1
ATOM 1477 C C . SER B 1 48 ? 0.523 -19.453 -7.277 1 98.06 48 SER B C 1
ATOM 1479 O O . SER B 1 48 ? 1.392 -20.312 -7.184 1 98.06 48 SER B O 1
ATOM 1481 N N . ALA B 1 49 ? -0.379 -19.203 -6.32 1 97.44 49 ALA B N 1
ATOM 1482 C CA . ALA B 1 49 ? -0.41 -20 -5.102 1 97.44 49 ALA B CA 1
ATOM 1483 C C . ALA B 1 49 ? -0.752 -21.453 -5.41 1 97.44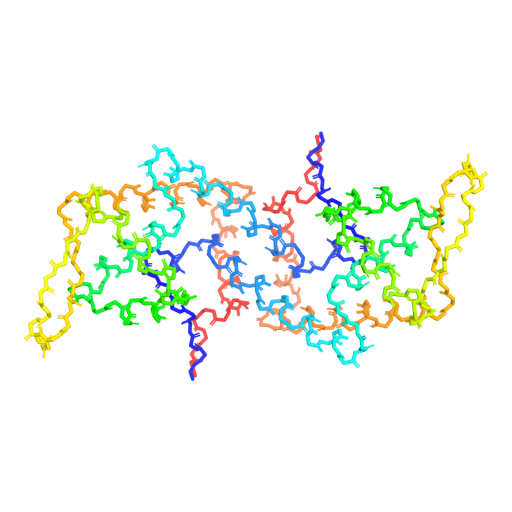 49 ALA B C 1
ATOM 1485 O O . ALA B 1 49 ? -0.152 -22.375 -4.848 1 97.44 49 ALA B O 1
ATOM 1486 N N . VAL B 1 50 ? -1.645 -21.656 -6.277 1 97.75 50 VAL B N 1
ATOM 1487 C CA . VAL B 1 50 ? -2.018 -23.016 -6.672 1 97.75 50 VAL B CA 1
ATOM 1488 C C . VAL B 1 50 ? -0.836 -23.703 -7.355 1 97.75 50 VAL B C 1
ATOM 1490 O O . VAL B 1 50 ? -0.579 -24.891 -7.125 1 97.75 50 VAL B O 1
ATOM 1493 N N . ALA B 1 51 ? -0.162 -22.969 -8.188 1 97.69 51 ALA B N 1
ATOM 1494 C CA . ALA B 1 51 ? 1.009 -23.516 -8.867 1 97.69 51 ALA B CA 1
ATOM 1495 C C . ALA B 1 51 ? 2.066 -23.969 -7.867 1 97.69 51 ALA B C 1
ATOM 1497 O O . ALA B 1 51 ? 2.721 -25 -8.062 1 97.69 51 ALA B O 1
ATOM 1498 N N . ASP B 1 52 ? 2.172 -23.234 -6.816 1 96.56 52 ASP B N 1
ATOM 1499 C CA . ASP B 1 52 ? 3.156 -23.531 -5.777 1 96.56 52 ASP B CA 1
ATOM 1500 C C . ASP B 1 52 ? 2.727 -24.719 -4.934 1 96.56 52 ASP B C 1
ATOM 1502 O O . ASP B 1 52 ? 3.555 -25.562 -4.566 1 96.56 52 ASP B O 1
ATOM 1506 N N . LEU B 1 53 ? 1.45 -24.859 -4.656 1 94.44 53 LEU B N 1
ATOM 1507 C CA . LEU B 1 53 ? 0.998 -25.703 -3.555 1 94.44 53 LEU B CA 1
ATOM 1508 C C . LEU B 1 53 ? 0.199 -26.891 -4.07 1 94.44 53 LEU B C 1
ATOM 1510 O O . LEU B 1 53 ? -0.014 -27.875 -3.344 1 94.44 53 LEU B O 1
ATOM 1514 N N . GLY B 1 54 ? -0.378 -26.812 -5.273 1 89.56 54 GLY B N 1
ATOM 1515 C CA . GLY B 1 54 ? -1.368 -27.766 -5.723 1 89.56 54 GLY B CA 1
ATOM 1516 C C . GLY B 1 54 ? -0.834 -29.188 -5.785 1 89.56 54 GLY B C 1
ATOM 1517 O O . GLY B 1 54 ? 0.367 -29.406 -5.969 1 89.56 54 GLY B O 1
ATOM 1518 N N . PRO B 1 55 ? -1.676 -30.078 -5.625 1 95.06 55 PRO B N 1
ATOM 1519 C CA . PRO B 1 55 ? -3.084 -29.969 -5.234 1 95.06 55 PRO B CA 1
ATOM 1520 C C . PRO B 1 55 ? -3.268 -29.375 -3.84 1 95.06 55 PRO B C 1
ATOM 1522 O O . PRO B 1 55 ? -2.531 -29.734 -2.914 1 95.06 55 PRO B O 1
ATOM 1525 N N . VAL B 1 56 ? -4.211 -28.391 -3.684 1 94.81 56 VAL B N 1
ATOM 1526 C CA . VAL B 1 56 ? -4.328 -27.672 -2.42 1 94.81 56 VAL B CA 1
ATOM 1527 C C . VAL B 1 56 ? -5.805 -27.469 -2.078 1 94.81 56 VAL B C 1
ATOM 1529 O O . VAL B 1 56 ? -6.613 -27.156 -2.955 1 94.81 56 VAL B O 1
ATOM 1532 N N . ALA B 1 57 ? -6.098 -27.609 -0.793 1 93.25 57 ALA B N 1
ATOM 1533 C CA . ALA B 1 57 ? -7.449 -27.328 -0.318 1 93.25 57 ALA B CA 1
ATOM 1534 C C . ALA B 1 57 ? -7.746 -25.828 -0.347 1 93.25 57 ALA B C 1
ATOM 1536 O O . ALA B 1 57 ? -6.855 -25.016 -0.112 1 93.25 57 ALA B O 1
ATOM 1537 N N . GLN B 1 58 ? -8.984 -25.5 -0.583 1 91.5 58 GLN B N 1
ATOM 1538 C CA . GLN B 1 58 ? -9.398 -24.094 -0.679 1 91.5 58 GLN B CA 1
ATOM 1539 C C . GLN B 1 58 ? -9.078 -23.344 0.606 1 91.5 58 GLN B C 1
ATOM 1541 O O . GLN B 1 58 ? -8.617 -22.203 0.562 1 91.5 58 GLN B O 1
ATOM 1546 N N . ALA B 1 59 ? -9.305 -23.984 1.705 1 89.56 59 ALA B N 1
ATOM 1547 C CA . ALA B 1 59 ? -9.039 -23.344 2.994 1 89.56 59 ALA B CA 1
ATOM 1548 C C . ALA B 1 59 ? -7.559 -23.031 3.158 1 89.56 59 ALA B C 1
ATOM 1550 O O . ALA B 1 59 ? -7.195 -21.953 3.656 1 89.56 59 ALA B O 1
ATOM 1551 N N . GLU B 1 60 ? -6.773 -23.906 2.801 1 91.12 60 GLU B N 1
ATOM 1552 C CA . GLU B 1 60 ? -5.328 -23.703 2.855 1 91.12 60 GLU B CA 1
ATOM 1553 C C . GLU B 1 60 ? -4.887 -22.625 1.877 1 91.12 60 GLU B C 1
ATOM 1555 O O . GLU B 1 60 ? -4 -21.812 2.188 1 91.12 60 GLU B O 1
ATOM 1560 N N . LEU B 1 61 ? -5.461 -22.625 0.76 1 93.25 61 LEU B N 1
ATOM 1561 C CA . LEU B 1 61 ? -5.18 -21.609 -0.252 1 93.25 61 LEU B CA 1
ATOM 1562 C C . LEU B 1 61 ? -5.508 -20.219 0.269 1 93.25 61 LEU B C 1
ATOM 1564 O O . LEU B 1 61 ? -4.711 -19.281 0.114 1 93.25 61 LEU B O 1
ATOM 1568 N N . ALA B 1 62 ? -6.609 -20.031 0.902 1 92.44 62 ALA B N 1
ATOM 1569 C CA . ALA B 1 62 ? -7.031 -18.75 1.469 1 92.44 62 ALA B CA 1
ATOM 1570 C C . ALA B 1 62 ? -6.023 -18.25 2.498 1 92.44 62 ALA B C 1
ATOM 1572 O O . ALA B 1 62 ? -5.648 -17.078 2.486 1 92.44 62 ALA B O 1
ATOM 1573 N N . ARG B 1 63 ? -5.492 -19.125 3.305 1 90.75 63 ARG B N 1
ATOM 1574 C CA . ARG B 1 63 ? -4.508 -18.781 4.328 1 90.75 63 ARG B CA 1
ATOM 1575 C C . ARG B 1 63 ? -3.178 -18.391 3.703 1 90.75 63 ARG B C 1
ATOM 1577 O O . ARG B 1 63 ? -2.496 -17.484 4.199 1 90.75 63 ARG B O 1
ATOM 1584 N N . SER B 1 64 ? -2.896 -19 2.625 1 92.06 64 SER B N 1
ATOM 1585 C CA . SER B 1 64 ? -1.59 -18.828 2 1 92.06 64 SER B CA 1
ATOM 1586 C C . SER B 1 64 ? -1.481 -17.469 1.322 1 92.06 64 SER B C 1
ATOM 1588 O O . SER B 1 64 ? -0.377 -16.984 1.073 1 92.06 64 SER B O 1
ATOM 1590 N N . VAL B 1 65 ? -2.617 -16.797 1.013 1 91.56 65 VAL B N 1
ATOM 1591 C CA . VAL B 1 65 ? -2.551 -15.523 0.31 1 91.56 65 VAL B CA 1
ATOM 1592 C C . VAL B 1 65 ? -3.211 -14.43 1.15 1 91.56 65 VAL B C 1
ATOM 1594 O O . VAL B 1 65 ? -3.369 -13.297 0.695 1 91.56 65 VAL B O 1
ATOM 1597 N N . SER B 1 66 ? -3.625 -14.711 2.318 1 88.19 66 SER B N 1
ATOM 1598 C CA . SER B 1 66 ? -4.227 -13.789 3.281 1 88.19 66 SER B CA 1
ATOM 1599 C C . SER B 1 66 ? -5.461 -13.109 2.701 1 88.19 66 SER B C 1
ATOM 1601 O O . SER B 1 66 ? -5.613 -11.891 2.803 1 88.19 66 SER B O 1
ATOM 1603 N N . LEU B 1 67 ? -6.277 -13.812 2.039 1 88.44 67 LEU B N 1
ATOM 1604 C CA . LEU B 1 67 ? -7.59 -13.391 1.563 1 88.44 67 LEU B CA 1
ATOM 1605 C C . LEU B 1 67 ? -8.703 -14.047 2.379 1 88.44 67 LEU B C 1
ATOM 1607 O O . LEU B 1 67 ? -8.5 -15.109 2.963 1 88.44 67 LEU B O 1
ATOM 1611 N N . ASP B 1 68 ? -9.828 -13.344 2.389 1 90.12 68 ASP B N 1
ATOM 1612 C CA . ASP B 1 68 ? -11.016 -13.977 2.949 1 90.12 68 ASP B CA 1
ATOM 1613 C C . ASP B 1 68 ? -11.43 -15.195 2.127 1 90.12 68 ASP B C 1
ATOM 1615 O O . ASP B 1 68 ? -11.43 -15.148 0.895 1 90.12 68 ASP B O 1
ATOM 1619 N N . PRO B 1 69 ? -11.805 -16.188 2.807 1 89.5 69 PRO B N 1
ATOM 1620 C CA . PRO B 1 69 ? -12.219 -17.406 2.104 1 89.5 69 PRO B CA 1
ATOM 1621 C C . PRO B 1 69 ? -13.312 -17.141 1.069 1 89.5 69 PRO B C 1
ATOM 1623 O O . PRO B 1 69 ? -13.312 -17.75 -0 1 89.5 69 PRO B O 1
ATOM 1626 N N . LYS B 1 70 ? -14.141 -16.25 1.403 1 91.5 70 LYS B N 1
ATOM 1627 C CA . LYS B 1 70 ? -15.219 -15.945 0.466 1 91.5 70 LYS B CA 1
ATOM 1628 C C . LYS B 1 70 ? -14.672 -15.344 -0.824 1 91.5 70 LYS B C 1
ATOM 1630 O O . LYS B 1 70 ? -15.156 -15.648 -1.914 1 91.5 70 LYS B O 1
ATOM 1635 N N . ASP B 1 71 ? -13.719 -14.57 -0.79 1 93.69 71 ASP B N 1
ATOM 1636 C CA . ASP B 1 71 ? -13.102 -13.953 -1.958 1 93.69 71 ASP B CA 1
ATOM 1637 C C . ASP B 1 71 ? -12.32 -14.984 -2.775 1 93.69 71 ASP B C 1
ATOM 1639 O O . ASP B 1 71 ? -12.328 -14.945 -4.008 1 93.69 71 ASP B O 1
ATOM 1643 N N . VAL B 1 72 ? -11.781 -15.883 -2.072 1 94.94 72 VAL B N 1
ATOM 1644 C CA . VAL B 1 72 ? -10.984 -16.906 -2.734 1 94.94 72 VAL B CA 1
ATOM 1645 C C . VAL B 1 72 ? -11.883 -17.797 -3.588 1 94.94 72 VAL B C 1
ATOM 1647 O O . VAL B 1 72 ? -11.523 -18.172 -4.707 1 94.94 72 VAL B O 1
ATOM 1650 N N . VAL B 1 73 ? -13.047 -18.156 -3.064 1 94.94 73 VAL B N 1
ATOM 1651 C CA . VAL B 1 73 ? -13.992 -19 -3.791 1 94.94 73 VAL B CA 1
ATOM 1652 C C . VAL B 1 73 ? -14.359 -18.328 -5.117 1 94.94 73 VAL B C 1
ATOM 1654 O O . VAL B 1 73 ? -14.352 -18.984 -6.164 1 94.94 73 VAL B O 1
ATOM 1657 N N . GLY B 1 74 ? -14.617 -17.062 -5.023 1 96.69 74 GLY B N 1
ATOM 1658 C CA . GLY B 1 74 ? -14.945 -16.328 -6.238 1 96.69 74 GLY B CA 1
ATOM 1659 C C . GLY B 1 74 ? -13.82 -16.328 -7.258 1 96.69 74 GLY B C 1
ATOM 1660 O O . GLY B 1 74 ? -14.055 -16.531 -8.445 1 96.69 74 GLY B O 1
ATOM 1661 N N . VAL B 1 75 ? -12.68 -16.219 -6.836 1 97.69 75 VAL B N 1
ATOM 1662 C CA . VAL B 1 75 ? -11.516 -16.188 -7.715 1 97.69 75 VAL B CA 1
ATOM 1663 C C . VAL B 1 75 ? -11.297 -17.562 -8.328 1 97.69 75 VAL B C 1
ATOM 1665 O O . VAL B 1 75 ? -11.055 -17.672 -9.531 1 97.69 75 VAL B O 1
ATOM 1668 N N . ILE B 1 76 ? -11.438 -18.578 -7.551 1 97.44 76 ILE B N 1
ATOM 1669 C CA . ILE B 1 76 ? -11.242 -19.938 -8.039 1 97.44 76 ILE B CA 1
ATOM 1670 C C . ILE B 1 76 ? -12.297 -20.266 -9.086 1 97.44 76 ILE B C 1
ATOM 1672 O O . ILE B 1 76 ? -12 -20.891 -10.109 1 97.44 76 ILE B O 1
ATOM 1676 N N . ASN B 1 77 ? -13.5 -19.875 -8.812 1 97.81 77 ASN B N 1
ATOM 1677 C CA . ASN B 1 77 ? -14.57 -20.078 -9.781 1 97.81 77 ASN B CA 1
ATOM 1678 C C . ASN B 1 77 ? -14.234 -19.438 -11.125 1 97.81 77 ASN B C 1
ATOM 1680 O O . ASN B 1 77 ? -14.414 -20.062 -12.18 1 97.81 77 ASN B O 1
ATOM 1684 N N . ASP B 1 78 ? -13.75 -18.266 -11.062 1 98.06 78 ASP B N 1
ATOM 1685 C CA . ASP B 1 78 ? -13.367 -17.562 -12.289 1 98.06 78 ASP B CA 1
ATOM 1686 C C . ASP B 1 78 ? -12.234 -18.281 -13.008 1 98.06 78 ASP B C 1
ATOM 1688 O O . ASP B 1 78 ? -12.305 -18.484 -14.227 1 98.06 78 ASP B O 1
ATOM 1692 N N . LEU B 1 79 ? -11.25 -18.703 -12.305 1 98.38 79 LEU B N 1
ATOM 1693 C CA . LEU B 1 79 ? -10.086 -19.375 -12.875 1 98.38 79 LEU B CA 1
ATOM 1694 C C . LEU B 1 79 ? -10.484 -20.719 -13.484 1 98.38 79 LEU B C 1
ATOM 1696 O O . LEU B 1 79 ? -9.953 -21.109 -14.531 1 98.38 79 LEU B O 1
ATOM 1700 N N . GLN B 1 80 ? -11.359 -21.406 -12.828 1 98.44 80 GLN B N 1
ATOM 1701 C CA . GLN B 1 80 ? -11.844 -22.688 -13.352 1 98.44 80 GLN B CA 1
ATOM 1702 C C . GLN B 1 80 ? -12.641 -22.484 -14.641 1 98.44 80 GLN B C 1
ATOM 1704 O O . GLN B 1 80 ? -12.469 -23.234 -15.602 1 98.44 80 GLN B O 1
ATOM 1709 N N . ALA B 1 81 ? -13.484 -21.5 -14.617 1 98.19 81 ALA B N 1
ATOM 1710 C CA . ALA B 1 81 ? -14.273 -21.188 -15.805 1 98.19 81 ALA B CA 1
ATOM 1711 C C . ALA B 1 81 ? -13.375 -20.859 -16.984 1 98.19 81 ALA B C 1
ATOM 1713 O O . ALA B 1 81 ? -13.711 -21.156 -18.141 1 98.19 81 ALA B O 1
ATOM 1714 N N . GLU B 1 82 ? -12.211 -20.312 -16.734 1 97.62 82 GLU B N 1
ATOM 1715 C CA . GLU B 1 82 ? -11.258 -19.922 -17.766 1 97.62 82 GLU B CA 1
ATOM 1716 C C . GLU B 1 82 ? -10.336 -21.078 -18.141 1 97.62 82 GLU B C 1
ATOM 1718 O O . GLU B 1 82 ? -9.492 -20.953 -19.031 1 97.62 82 GLU B O 1
ATOM 1723 N N . GLY B 1 83 ? -10.492 -22.203 -17.438 1 98.31 83 GLY B N 1
ATOM 1724 C CA . GLY B 1 83 ? -9.727 -23.406 -17.734 1 98.31 83 GLY B CA 1
ATOM 1725 C C . GLY B 1 83 ? -8.312 -23.359 -17.172 1 98.31 83 GLY B C 1
ATOM 1726 O O . GLY B 1 83 ? -7.438 -24.094 -17.641 1 98.31 83 GLY B O 1
ATOM 1727 N N . LEU B 1 84 ? -8.07 -22.531 -16.156 1 98.62 84 LEU B N 1
ATOM 1728 C CA . LEU B 1 84 ? -6.723 -22.344 -15.625 1 98.62 84 LEU B CA 1
ATOM 1729 C C . LEU B 1 84 ? -6.48 -23.25 -14.43 1 98.62 84 LEU B C 1
ATOM 1731 O O . LEU B 1 84 ? -5.332 -23.531 -14.078 1 98.62 84 LEU B O 1
ATOM 1735 N N . VAL B 1 85 ? -7.582 -23.656 -13.781 1 98.62 85 VAL B N 1
ATOM 1736 C CA . VAL B 1 85 ? -7.496 -24.609 -12.68 1 98.62 85 VAL B CA 1
ATOM 1737 C C . VAL B 1 85 ? -8.617 -25.641 -12.797 1 98.62 85 VAL B C 1
ATOM 1739 O O . VAL B 1 85 ? -9.547 -25.469 -13.586 1 98.62 85 VAL B O 1
ATOM 1742 N N . GLU B 1 86 ? -8.445 -26.688 -12.094 1 98.19 86 GLU B N 1
ATOM 1743 C CA . GLU B 1 86 ? -9.477 -27.719 -11.945 1 98.19 86 GLU B CA 1
ATOM 1744 C C . GLU B 1 86 ? -9.633 -28.141 -10.492 1 98.19 86 GLU B C 1
ATOM 1746 O O . GLU B 1 86 ? -8.703 -28.016 -9.695 1 98.19 86 GLU B O 1
ATOM 1751 N N . ARG B 1 87 ? -10.812 -28.562 -10.188 1 96.06 87 ARG B N 1
ATOM 1752 C CA . ARG B 1 87 ? -11.117 -29.094 -8.859 1 96.06 87 ARG B CA 1
ATOM 1753 C C . ARG B 1 87 ? -11.43 -30.578 -8.914 1 96.06 87 ARG B C 1
ATOM 1755 O O . ARG B 1 87 ? -12.102 -31.047 -9.844 1 96.06 87 ARG B O 1
ATOM 1762 N N . ALA B 1 88 ? -10.914 -31.266 -7.992 1 94.62 88 ALA B N 1
ATOM 1763 C CA . ALA B 1 88 ? -11.195 -32.688 -7.824 1 94.62 88 ALA B CA 1
ATOM 1764 C C . ALA B 1 88 ? -11.219 -33.062 -6.348 1 94.62 88 ALA B C 1
ATOM 1766 O O . ALA B 1 88 ? -10.68 -32.344 -5.504 1 94.62 88 ALA B O 1
ATOM 1767 N N . PRO B 1 89 ? -11.891 -34.125 -6.02 1 92.19 89 PRO B N 1
ATOM 1768 C CA . PRO B 1 89 ? -11.844 -34.594 -4.625 1 92.19 89 PRO B CA 1
ATOM 1769 C C . PRO B 1 89 ? -10.414 -34.719 -4.109 1 92.19 89 PRO B C 1
ATOM 1771 O O . PRO B 1 89 ? -9.531 -35.188 -4.84 1 92.19 89 PRO B O 1
ATOM 1774 N N . ASP B 1 90 ? -10.242 -34.188 -2.941 1 84.88 90 ASP B N 1
ATOM 1775 C CA . ASP B 1 90 ? -8.922 -34.281 -2.33 1 84.88 90 ASP B CA 1
ATOM 1776 C C . ASP B 1 90 ? -8.555 -35.719 -2.027 1 84.88 90 ASP B C 1
ATOM 1778 O O . ASP B 1 90 ? -9.312 -36.438 -1.368 1 84.88 90 ASP B O 1
ATOM 1782 N N . PRO B 1 91 ? -7.457 -36.156 -2.557 1 80.88 91 PRO B N 1
ATOM 1783 C CA . PRO B 1 91 ? -7.055 -37.562 -2.318 1 80.88 91 PRO B CA 1
ATOM 1784 C C . PRO B 1 91 ? -6.891 -37.875 -0.834 1 80.88 91 PRO B C 1
ATOM 1786 O O . PRO B 1 91 ? -7.031 -39.031 -0.429 1 80.88 91 PRO B O 1
ATOM 1789 N N . ARG B 1 92 ? -6.574 -36.812 -0.077 1 84.88 92 ARG B N 1
ATOM 1790 C CA . ARG B 1 92 ? -6.336 -37 1.35 1 84.88 92 ARG B CA 1
ATOM 1791 C C . ARG B 1 92 ? -7.637 -36.906 2.141 1 84.88 92 ARG B C 1
ATOM 1793 O O . ARG B 1 92 ? -7.707 -37.375 3.275 1 84.88 92 ARG B O 1
ATOM 1800 N N . ASP B 1 93 ? -8.562 -36.25 1.699 1 85.56 93 ASP B N 1
ATOM 1801 C CA . ASP B 1 93 ? -9.875 -36.094 2.311 1 85.56 93 ASP B CA 1
ATOM 1802 C C . ASP B 1 93 ? -10.969 -35.969 1.248 1 85.56 93 ASP B C 1
ATOM 1804 O O . ASP B 1 93 ? -11.281 -34.875 0.794 1 85.56 93 ASP B O 1
ATOM 1808 N N . ARG B 1 94 ? -11.586 -37.031 0.972 1 85.12 94 ARG B N 1
ATOM 1809 C CA . ARG B 1 94 ? -12.508 -37.094 -0.159 1 85.12 94 ARG B CA 1
ATOM 1810 C C . ARG B 1 94 ? -13.711 -36.188 0.061 1 85.12 94 ARG B C 1
ATOM 1812 O O . ARG B 1 94 ? -14.445 -35.875 -0.88 1 85.12 94 ARG B O 1
ATOM 1819 N N . ARG B 1 95 ? -13.914 -35.719 1.216 1 86.31 95 ARG B N 1
ATOM 1820 C CA . ARG B 1 95 ? -15.016 -34.781 1.512 1 86.31 95 ARG B CA 1
ATOM 1821 C C . ARG B 1 95 ? -14.656 -33.375 1.121 1 86.31 95 ARG B C 1
ATOM 1823 O O . ARG B 1 95 ? -15.523 -32.5 1.079 1 86.31 95 ARG B O 1
ATOM 1830 N N . LYS B 1 96 ? -13.391 -33.281 0.793 1 87 96 LYS B N 1
ATOM 1831 C CA . LYS B 1 96 ? -12.906 -31.938 0.407 1 87 96 LYS B CA 1
ATOM 1832 C C . LYS B 1 96 ? -12.453 -31.938 -1.05 1 87 96 LYS B C 1
ATOM 1834 O O . LYS B 1 96 ? -12.117 -32.969 -1.611 1 87 96 LYS B O 1
ATOM 1839 N N . ASN B 1 97 ? -12.539 -30.797 -1.582 1 92.12 97 ASN B N 1
ATOM 1840 C CA . ASN B 1 97 ? -12.008 -30.641 -2.93 1 92.12 97 ASN B CA 1
ATOM 1841 C C . ASN B 1 97 ? -10.625 -29.984 -2.908 1 92.12 97 ASN B C 1
ATOM 1843 O O . ASN B 1 97 ? -10.336 -29.156 -2.045 1 92.12 97 ASN B O 1
ATOM 1847 N N . ALA B 1 98 ? -9.82 -30.516 -3.816 1 96.06 98 ALA B N 1
ATOM 1848 C CA . ALA B 1 98 ? -8.5 -29.906 -4.016 1 96.06 98 ALA B CA 1
ATOM 1849 C C . ALA B 1 98 ? -8.422 -29.188 -5.355 1 96.06 98 ALA B C 1
ATOM 1851 O O . ALA B 1 98 ? -9 -29.641 -6.348 1 96.06 98 ALA B O 1
ATOM 1852 N N . VAL B 1 99 ? -7.73 -28.078 -5.348 1 97.38 99 VAL B N 1
ATOM 1853 C CA . VAL B 1 99 ? -7.547 -27.266 -6.547 1 97.38 99 VAL B CA 1
ATOM 1854 C C . VAL B 1 99 ? -6.176 -27.547 -7.156 1 97.38 99 VAL B C 1
ATOM 1856 O O . VAL B 1 99 ? -5.168 -27.547 -6.445 1 97.38 99 VAL B O 1
ATOM 1859 N N . THR B 1 100 ? -6.164 -27.812 -8.461 1 97.75 100 THR B N 1
ATOM 1860 C CA . THR B 1 100 ? -4.93 -28.047 -9.195 1 97.75 100 THR B CA 1
ATOM 1861 C C . THR B 1 100 ? -4.855 -27.156 -10.43 1 97.75 100 THR B C 1
ATOM 1863 O O . THR B 1 100 ? -5.875 -26.844 -11.047 1 97.75 100 THR B O 1
ATOM 1866 N N . ILE B 1 101 ? -3.639 -26.812 -10.727 1 98.5 101 ILE B N 1
ATOM 1867 C CA . ILE B 1 101 ? -3.441 -25.984 -11.906 1 98.5 101 ILE B CA 1
ATOM 1868 C C . ILE B 1 101 ? -3.412 -26.859 -13.156 1 98.5 101 ILE B C 1
ATOM 1870 O O . ILE B 1 101 ? -2.881 -27.969 -13.125 1 98.5 101 ILE B O 1
ATOM 1874 N N . THR B 1 102 ? -3.955 -26.312 -14.289 1 98.56 102 THR B N 1
ATOM 1875 C CA . THR B 1 102 ? -3.91 -27.016 -15.57 1 98.56 102 THR B CA 1
ATOM 1876 C C . THR B 1 102 ? -2.641 -26.672 -16.328 1 98.56 102 THR B C 1
ATOM 1878 O O . THR B 1 102 ? -1.863 -25.812 -15.898 1 98.56 102 THR B O 1
ATOM 1881 N N . ALA B 1 103 ? -2.43 -27.328 -17.5 1 98.38 103 ALA B N 1
ATOM 1882 C CA . ALA B 1 103 ? -1.323 -26.969 -18.391 1 98.38 103 ALA B CA 1
ATOM 1883 C C . ALA B 1 103 ? -1.469 -25.531 -18.891 1 98.38 103 ALA B C 1
ATOM 1885 O O . ALA B 1 103 ? -0.488 -24.797 -18.953 1 98.38 103 ALA B O 1
ATOM 1886 N N . HIS B 1 104 ? -2.676 -25.203 -19.203 1 98.19 104 HIS B N 1
ATOM 1887 C CA . HIS B 1 104 ? -2.977 -23.844 -19.625 1 98.19 104 HIS B CA 1
ATOM 1888 C C . HIS B 1 104 ? -2.697 -22.844 -18.5 1 98.19 104 HIS B C 1
ATOM 1890 O O . HIS B 1 104 ? -2.113 -21.781 -18.734 1 98.19 104 HIS B O 1
ATOM 1896 N N . GLY B 1 105 ? -3.057 -23.203 -17.297 1 98.38 105 GLY B N 1
ATOM 1897 C CA . GLY B 1 105 ? -2.785 -22.375 -16.141 1 98.38 105 GLY B CA 1
ATOM 1898 C C . GLY B 1 105 ? -1.304 -22.156 -15.883 1 98.38 105 GLY B C 1
ATOM 1899 O O . GLY B 1 105 ? -0.873 -21.047 -15.562 1 98.38 105 GLY B O 1
ATOM 1900 N N . ARG B 1 106 ? -0.552 -23.172 -16.062 1 98.12 106 ARG B N 1
ATOM 1901 C CA . ARG B 1 106 ? 0.89 -23.109 -15.844 1 98.12 106 ARG B CA 1
ATOM 1902 C C . ARG B 1 106 ? 1.551 -22.172 -16.859 1 98.12 106 ARG B C 1
ATOM 1904 O O . ARG B 1 106 ? 2.428 -21.391 -16.5 1 98.12 106 ARG B O 1
ATOM 1911 N N . ARG B 1 107 ? 1.102 -22.266 -18.078 1 98 107 ARG B N 1
ATOM 1912 C CA . ARG B 1 107 ? 1.632 -21.359 -19.109 1 98 107 ARG B CA 1
ATOM 1913 C C . ARG B 1 107 ? 1.259 -19.922 -18.812 1 98 107 ARG B C 1
ATOM 1915 O O . ARG B 1 107 ? 2.088 -19.016 -18.969 1 98 107 ARG B O 1
ATOM 1922 N N . THR B 1 108 ? 0.081 -19.75 -18.359 1 97.75 108 THR B N 1
ATOM 1923 C CA . THR B 1 108 ? -0.412 -18.406 -18.078 1 97.75 1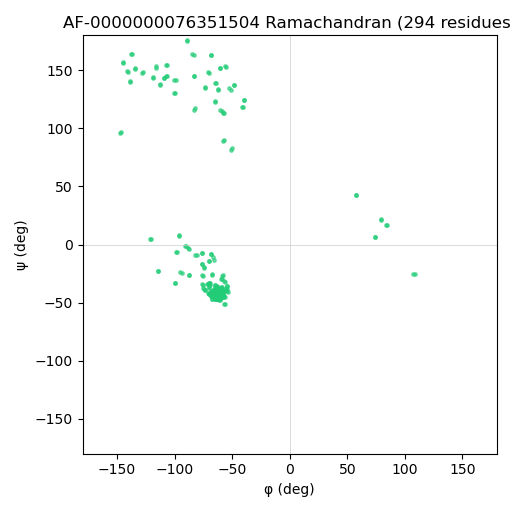08 THR B CA 1
ATOM 1924 C C . THR B 1 108 ? 0.345 -17.781 -16.906 1 97.75 108 THR B C 1
ATOM 1926 O O . THR B 1 108 ? 0.792 -16.641 -16.984 1 97.75 108 THR B O 1
ATOM 1929 N N . VAL B 1 109 ? 0.494 -18.562 -15.836 1 97.06 109 VAL B N 1
ATOM 1930 C CA . VAL B 1 109 ? 1.15 -18.016 -14.656 1 97.06 109 VAL B CA 1
ATOM 1931 C C . VAL B 1 109 ? 2.611 -17.703 -14.977 1 97.06 109 VAL B C 1
ATOM 1933 O O . VAL B 1 109 ? 3.16 -16.703 -14.484 1 97.06 109 VAL B O 1
ATOM 1936 N N . ALA B 1 110 ? 3.23 -18.516 -15.82 1 97.25 110 ALA B N 1
ATOM 1937 C CA . ALA B 1 110 ? 4.613 -18.266 -16.219 1 97.25 110 ALA B CA 1
ATOM 1938 C C . ALA B 1 110 ? 4.727 -16.969 -17.016 1 97.25 110 ALA B C 1
ATOM 1940 O O . ALA B 1 110 ? 5.641 -16.172 -16.797 1 97.25 110 ALA B O 1
ATOM 1941 N N . ARG B 1 111 ? 3.828 -16.75 -17.922 1 97.44 111 ARG B N 1
ATOM 1942 C CA . ARG B 1 111 ? 3.799 -15.531 -18.719 1 97.44 111 ARG B CA 1
ATOM 1943 C C . ARG B 1 111 ? 3.578 -14.305 -17.844 1 97.44 111 ARG B C 1
ATOM 1945 O O . ARG B 1 111 ? 4.246 -13.281 -18 1 97.44 111 ARG B O 1
ATOM 1952 N N . CYS B 1 112 ? 2.674 -14.453 -16.953 1 97.69 112 CYS B N 1
ATOM 1953 C CA . CYS B 1 112 ? 2.363 -13.344 -16.047 1 97.69 112 CYS B CA 1
ATOM 1954 C C . CYS B 1 112 ? 3.545 -13.039 -15.133 1 97.69 112 CYS B C 1
ATOM 1956 O O . CYS B 1 112 ? 3.83 -11.875 -14.852 1 97.69 112 CYS B O 1
ATOM 1958 N N . ALA B 1 113 ? 4.203 -14.078 -14.688 1 97.25 113 ALA B N 1
ATOM 1959 C CA . ALA B 1 113 ? 5.379 -13.891 -13.844 1 97.25 113 ALA B CA 1
ATOM 1960 C C . ALA B 1 113 ? 6.473 -13.125 -14.586 1 97.25 113 ALA B C 1
ATOM 1962 O O . ALA B 1 113 ? 7.105 -12.227 -14.016 1 97.25 113 ALA B O 1
ATOM 1963 N N . GLU B 1 114 ? 6.66 -13.477 -15.805 1 97.44 114 GLU B N 1
ATOM 1964 C CA . GLU B 1 114 ? 7.648 -12.781 -16.625 1 97.44 114 GLU B CA 1
ATOM 1965 C C . GLU B 1 114 ? 7.246 -11.328 -16.859 1 97.44 114 GLU B C 1
ATOM 1967 O O . GLU B 1 114 ? 8.078 -10.422 -16.766 1 97.44 114 GLU B O 1
ATOM 1972 N N . ALA B 1 115 ? 5.996 -11.086 -17.156 1 97.56 115 ALA B N 1
ATOM 1973 C CA . ALA B 1 115 ? 5.477 -9.742 -17.359 1 97.56 115 ALA B CA 1
ATOM 1974 C C . ALA B 1 115 ? 5.629 -8.898 -16.094 1 97.56 115 ALA B C 1
ATOM 1976 O O . ALA B 1 115 ? 6.02 -7.73 -16.156 1 97.56 115 ALA B O 1
ATOM 1977 N N . ALA B 1 116 ? 5.344 -9.492 -14.961 1 97.88 116 ALA B N 1
ATOM 1978 C CA . ALA B 1 116 ? 5.484 -8.797 -13.688 1 97.88 116 ALA B CA 1
ATOM 1979 C C . ALA B 1 116 ? 6.941 -8.438 -13.414 1 97.88 116 ALA B C 1
ATOM 1981 O O . ALA B 1 116 ? 7.234 -7.352 -12.914 1 97.88 116 ALA B O 1
ATOM 1982 N N . ARG B 1 117 ? 7.84 -9.336 -13.727 1 97.38 117 ARG B N 1
ATOM 1983 C CA . ARG B 1 117 ? 9.266 -9.07 -13.578 1 97.38 117 ARG B CA 1
ATOM 1984 C C . ARG B 1 117 ? 9.695 -7.879 -14.43 1 97.38 117 ARG B C 1
ATOM 1986 O O . ARG B 1 117 ? 10.461 -7.023 -13.969 1 97.38 117 ARG B O 1
ATOM 1993 N N . GLN B 1 118 ? 9.203 -7.82 -15.578 1 97.19 118 GLN B N 1
ATOM 1994 C CA . GLN B 1 118 ? 9.531 -6.711 -16.469 1 97.19 118 GLN B CA 1
ATOM 1995 C C . GLN B 1 118 ? 8.969 -5.395 -15.945 1 97.19 118 GLN B C 1
ATOM 1997 O O . GLN B 1 118 ? 9.625 -4.355 -16.016 1 97.19 118 GLN B O 1
ATOM 2002 N N . ALA B 1 119 ? 7.777 -5.449 -15.477 1 98.25 119 ALA B N 1
ATOM 2003 C CA . ALA B 1 119 ? 7.164 -4.266 -14.883 1 98.25 119 ALA B CA 1
ATOM 2004 C C . ALA B 1 119 ? 7.984 -3.76 -13.695 1 98.25 119 ALA B C 1
ATOM 2006 O O . ALA B 1 119 ? 8.141 -2.551 -13.516 1 98.25 119 ALA B O 1
ATOM 2007 N N . ASN B 1 120 ? 8.5 -4.684 -12.883 1 98.44 120 ASN B N 1
ATOM 2008 C CA . ASN B 1 120 ? 9.312 -4.297 -11.742 1 98.44 120 ASN B CA 1
ATOM 2009 C C . ASN B 1 120 ? 10.664 -3.734 -12.18 1 98.44 120 ASN B C 1
ATOM 2011 O O . ASN B 1 120 ? 11.211 -2.838 -11.539 1 98.44 120 ASN B O 1
ATOM 2015 N N . ALA B 1 121 ? 11.195 -4.254 -13.281 1 97.81 121 ALA B N 1
ATOM 2016 C CA . ALA B 1 121 ? 12.406 -3.666 -13.844 1 97.81 121 ALA B CA 1
ATOM 2017 C C . ALA B 1 121 ? 12.164 -2.221 -14.273 1 97.81 121 ALA B C 1
ATOM 2019 O O . ALA B 1 121 ? 13.016 -1.353 -14.055 1 97.81 121 ALA B O 1
ATOM 2020 N N . GLU B 1 122 ? 11.016 -1.957 -14.852 1 97.62 122 GLU B N 1
ATOM 2021 C CA . GLU B 1 122 ? 10.625 -0.599 -15.219 1 97.62 122 GLU B CA 1
ATOM 2022 C C . GLU B 1 122 ? 10.5 0.295 -13.992 1 97.62 122 GLU B C 1
ATOM 2024 O O . GLU B 1 122 ? 10.945 1.446 -14.008 1 97.62 122 GLU B O 1
ATOM 2029 N N . LEU B 1 123 ? 9.914 -0.229 -12.953 1 98 123 LEU B N 1
ATOM 2030 C CA . LEU B 1 123 ? 9.758 0.491 -11.695 1 98 123 LEU B CA 1
ATOM 2031 C C . LEU B 1 123 ? 11.102 0.97 -11.164 1 98 123 LEU B C 1
ATOM 2033 O O . LEU B 1 123 ? 11.219 2.094 -10.672 1 98 123 LEU B O 1
ATOM 2037 N N . LEU B 1 124 ? 12.133 0.125 -11.305 1 98.25 124 LEU B N 1
ATOM 2038 C CA . LEU B 1 124 ? 13.438 0.407 -10.719 1 98.25 124 LEU B CA 1
ATOM 2039 C C . LEU B 1 124 ? 14.359 1.052 -11.75 1 98.25 124 LEU B C 1
ATOM 2041 O O . LEU B 1 124 ? 15.547 1.258 -11.477 1 98.25 124 LEU B O 1
ATOM 2045 N N . ALA B 1 125 ? 13.852 1.406 -12.914 1 97.38 125 ALA B N 1
ATOM 2046 C CA . ALA B 1 125 ? 14.633 1.913 -14.039 1 97.38 125 ALA B CA 1
ATOM 2047 C C . ALA B 1 125 ? 15.43 3.154 -13.641 1 97.38 125 ALA B C 1
ATOM 2049 O O . ALA B 1 125 ? 16.516 3.398 -14.164 1 97.38 125 ALA B O 1
ATOM 2050 N N . PRO B 1 126 ? 14.977 4.023 -12.719 1 97 126 PRO B N 1
ATOM 2051 C CA . PRO B 1 126 ? 15.719 5.219 -12.32 1 97 126 PRO B CA 1
ATOM 2052 C C . PRO B 1 126 ? 17 4.891 -11.547 1 97 126 PRO B C 1
ATOM 2054 O O . PRO B 1 126 ? 17.828 5.777 -11.305 1 97 126 PRO B O 1
ATOM 2057 N N . LEU B 1 127 ? 17.219 3.668 -11.195 1 97.94 127 LEU B N 1
ATOM 2058 C CA . LEU B 1 127 ? 18.375 3.252 -10.43 1 97.94 127 LEU B CA 1
ATOM 2059 C C . LEU B 1 127 ? 19.375 2.49 -11.305 1 97.94 127 LEU B C 1
ATOM 2061 O O . LEU B 1 127 ? 18.953 1.706 -12.164 1 97.94 127 LEU B O 1
ATOM 2065 N N . SER B 1 128 ? 20.688 2.648 -11.055 1 98.12 128 SER B N 1
ATOM 2066 C CA . SER B 1 128 ? 21.703 1.808 -11.688 1 98.12 128 SER B CA 1
ATOM 2067 C C . SER B 1 128 ? 21.625 0.374 -11.172 1 98.12 128 SER B C 1
ATOM 2069 O O . SER B 1 128 ? 21 0.107 -10.148 1 98.12 128 SER B O 1
ATOM 2071 N N . PRO B 1 129 ? 22.25 -0.578 -11.898 1 97.44 129 PRO B N 1
ATOM 2072 C CA . PRO B 1 129 ? 22.25 -1.967 -11.43 1 97.44 129 PRO B CA 1
ATOM 2073 C C . PRO B 1 129 ? 22.812 -2.115 -10.016 1 97.44 129 PRO B C 1
ATOM 2075 O O . PRO B 1 129 ? 22.25 -2.855 -9.203 1 97.44 129 PRO B O 1
ATOM 2078 N N . ASP B 1 130 ? 23.797 -1.359 -9.719 1 97.81 130 ASP B N 1
ATOM 2079 C CA . ASP B 1 130 ? 24.375 -1.413 -8.383 1 97.81 130 ASP B CA 1
ATOM 2080 C C . ASP B 1 130 ? 23.438 -0.812 -7.344 1 97.81 130 ASP B C 1
ATOM 2082 O O . ASP B 1 130 ? 23.297 -1.352 -6.242 1 97.81 130 ASP B O 1
ATOM 2086 N N . GLU B 1 131 ? 22.812 0.291 -7.664 1 98.06 131 GLU B N 1
ATOM 2087 C CA . GLU B 1 131 ? 21.844 0.92 -6.777 1 98.06 131 GLU B CA 1
ATOM 2088 C C . GLU B 1 131 ? 20.656 -0.007 -6.516 1 98.06 131 GLU B C 1
ATOM 2090 O O . GLU B 1 131 ? 20.156 -0.08 -5.391 1 98.06 131 GLU B O 1
ATOM 2095 N N . ARG B 1 132 ? 20.266 -0.711 -7.562 1 98.06 132 ARG B N 1
ATOM 2096 C CA . ARG B 1 132 ? 19.141 -1.627 -7.434 1 98.06 132 ARG B CA 1
ATOM 2097 C C . ARG B 1 132 ? 19.438 -2.715 -6.402 1 98.06 132 ARG B C 1
ATOM 2099 O O . ARG B 1 132 ? 18.594 -3.012 -5.551 1 98.06 132 ARG B O 1
ATOM 2106 N N . GLU B 1 133 ? 20.594 -3.285 -6.496 1 97.38 133 GLU B N 1
ATOM 2107 C CA . GLU B 1 133 ? 20.984 -4.348 -5.574 1 97.38 133 GLU B CA 1
ATOM 2108 C C . GLU B 1 133 ? 21 -3.844 -4.133 1 97.38 133 GLU B C 1
ATOM 2110 O O . GLU B 1 133 ? 20.469 -4.492 -3.236 1 97.38 133 GLU B O 1
ATOM 2115 N N . ARG B 1 134 ? 21.562 -2.676 -3.891 1 97.31 134 ARG B N 1
ATOM 2116 C CA . ARG B 1 134 ? 21.641 -2.092 -2.555 1 97.31 134 ARG B CA 1
ATOM 2117 C C . ARG B 1 134 ? 20.25 -1.714 -2.039 1 97.31 134 ARG B C 1
ATOM 2119 O O . ARG B 1 134 ? 19.938 -1.941 -0.868 1 97.31 134 ARG B O 1
ATOM 2126 N N . PHE B 1 135 ? 19.5 -1.176 -2.984 1 98.31 135 PHE B N 1
ATOM 2127 C CA . PHE B 1 135 ? 18.141 -0.774 -2.623 1 98.31 135 PHE B CA 1
ATOM 2128 C C . PHE B 1 135 ? 17.328 -1.973 -2.15 1 98.31 135 PHE B C 1
ATOM 2130 O O . PHE B 1 135 ? 16.688 -1.92 -1.098 1 98.31 135 PHE B O 1
ATOM 2137 N N . LEU B 1 136 ? 17.406 -3.045 -2.863 1 97.56 136 LEU B N 1
ATOM 2138 C CA . LEU B 1 136 ? 16.625 -4.234 -2.549 1 97.56 136 LEU B CA 1
ATOM 2139 C C . LEU B 1 136 ? 17.109 -4.879 -1.257 1 97.56 136 LEU B C 1
ATOM 2141 O O . LEU B 1 136 ? 16.312 -5.418 -0.487 1 97.56 136 LEU B O 1
ATOM 2145 N N . GLU B 1 137 ? 18.391 -4.832 -0.999 1 96.56 137 GLU B N 1
ATOM 2146 C CA . GLU B 1 137 ? 18.922 -5.352 0.259 1 96.56 137 GLU B CA 1
ATOM 2147 C C . GLU B 1 137 ? 18.375 -4.574 1.452 1 96.56 137 GLU B C 1
ATOM 2149 O O . GLU B 1 137 ? 17.922 -5.172 2.434 1 96.56 137 GLU B O 1
ATOM 2154 N N . MET B 1 138 ? 18.359 -3.275 1.391 1 97.69 138 MET B N 1
ATOM 2155 C CA . MET B 1 138 ? 17.859 -2.424 2.463 1 97.69 138 MET B CA 1
ATOM 2156 C C . MET B 1 138 ? 16.344 -2.584 2.613 1 97.69 138 MET B C 1
ATOM 2158 O O . MET B 1 138 ? 15.836 -2.65 3.732 1 97.69 138 MET B O 1
ATOM 2162 N N . LEU B 1 139 ? 15.68 -2.676 1.45 1 97.56 139 LEU B N 1
ATOM 2163 C CA . LEU B 1 139 ? 14.234 -2.871 1.467 1 97.56 139 LEU B CA 1
ATOM 2164 C C . LEU B 1 139 ? 13.875 -4.188 2.15 1 97.56 139 LEU B C 1
ATOM 2166 O O . LEU B 1 139 ? 12.898 -4.254 2.898 1 97.56 139 LEU B O 1
ATOM 2170 N N . GLY B 1 140 ? 14.68 -5.219 1.863 1 95.56 140 GLY B N 1
ATOM 2171 C CA . GLY B 1 140 ? 14.477 -6.492 2.537 1 95.56 140 GLY B CA 1
ATOM 2172 C C . GLY B 1 140 ? 14.578 -6.395 4.047 1 95.56 140 GLY B C 1
ATOM 2173 O O . GLY B 1 140 ? 13.766 -6.969 4.77 1 95.56 140 GLY B O 1
ATOM 2174 N N . ARG B 1 141 ? 15.453 -5.633 4.609 1 95.06 141 ARG B N 1
ATOM 2175 C CA . ARG B 1 141 ? 15.641 -5.449 6.047 1 95.06 141 ARG B CA 1
ATOM 2176 C C . ARG B 1 141 ? 14.484 -4.668 6.652 1 95.06 141 ARG B C 1
ATOM 2178 O O . ARG B 1 141 ? 14.031 -4.977 7.758 1 95.06 141 ARG B O 1
ATOM 2185 N N . ILE B 1 142 ? 13.992 -3.707 5.887 1 96.31 142 ILE B N 1
ATOM 2186 C CA . ILE B 1 142 ? 12.906 -2.852 6.355 1 96.31 142 ILE B CA 1
ATOM 2187 C C . ILE B 1 142 ? 11.602 -3.637 6.359 1 96.31 142 ILE B C 1
ATOM 2189 O O . ILE B 1 142 ? 10.773 -3.48 7.27 1 96.31 142 ILE B O 1
ATOM 2193 N N . SER B 1 143 ? 11.414 -4.473 5.324 1 93.25 143 SER B N 1
ATOM 2194 C CA . SER B 1 143 ? 10.164 -5.199 5.137 1 93.25 143 SER B CA 1
ATOM 2195 C C . SER B 1 143 ? 10.062 -6.383 6.098 1 93.25 143 SER B C 1
ATOM 2197 O O . SER B 1 143 ? 8.992 -6.965 6.262 1 93.25 143 SER B O 1
ATOM 2199 N N . GLY B 1 144 ? 11.086 -6.633 6.766 1 84.38 144 GLY B N 1
ATOM 2200 C CA . GLY B 1 144 ? 11.109 -7.77 7.672 1 84.38 144 GLY B CA 1
ATOM 2201 C C . GLY B 1 144 ? 11.219 -9.102 6.957 1 84.38 144 GLY B C 1
ATOM 2202 O O . GLY B 1 144 ? 10.977 -10.156 7.551 1 84.38 144 GLY B O 1
ATOM 2203 N N . VAL B 1 145 ? 11.414 -8.906 5.609 1 70.56 145 VAL B N 1
ATOM 2204 C CA . VAL B 1 145 ? 11.594 -10.125 4.828 1 70.56 145 VAL B CA 1
ATOM 2205 C C . VAL B 1 145 ? 13.047 -10.586 4.914 1 70.56 145 VAL B C 1
ATOM 2207 O O . VAL B 1 145 ? 13.969 -9.766 4.867 1 70.56 145 VAL B O 1
ATOM 2210 N N . GLY B 1 146 ? 13.344 -11.797 5.523 1 60.31 146 GLY B N 1
ATOM 2211 C CA . GLY B 1 146 ? 14.664 -12.383 5.652 1 60.31 146 GLY B CA 1
ATOM 2212 C C . GLY B 1 146 ? 15.195 -12.359 7.074 1 60.31 146 GLY B C 1
ATOM 2213 O O . GLY B 1 146 ? 16.328 -12.766 7.328 1 60.31 146 GLY B O 1
ATOM 2214 N N . GLU B 1 147 ? 14.711 -11.391 7.953 1 51 147 GLU B N 1
ATOM 2215 C CA . GLU B 1 147 ? 15.227 -11.492 9.312 1 51 147 GLU B CA 1
ATOM 2216 C C . GLU B 1 147 ? 14.914 -12.852 9.93 1 51 147 GLU B C 1
ATOM 2218 O O . GLU B 1 147 ? 13.805 -13.375 9.773 1 51 147 GLU B O 1
ATOM 2223 N N . PRO B 1 148 ? 15.969 -13.617 10.164 1 42.19 148 PRO B N 1
ATOM 2224 C CA . PRO B 1 148 ? 15.805 -14.836 10.961 1 42.19 148 PRO B CA 1
ATOM 2225 C C . PRO B 1 148 ? 14.859 -14.641 12.141 1 42.19 148 PRO B C 1
ATOM 2227 O O . PRO B 1 148 ? 14.781 -13.547 12.703 1 42.19 148 PRO B O 1
ATOM 2230 N N . ALA B 1 149 ? 13.781 -15.469 12.273 1 33.38 149 ALA B N 1
ATOM 2231 C CA . ALA B 1 149 ? 13.25 -15.547 13.633 1 33.38 149 ALA B CA 1
ATOM 2232 C C . ALA B 1 149 ? 14.367 -15.641 14.664 1 33.38 149 ALA B C 1
ATOM 2234 O O . ALA B 1 149 ? 15.406 -16.25 14.398 1 33.38 149 ALA B O 1
#

Sequence (298 aa):
MATTPPAPSTIRTLPSWLLGRAAARGRALVADVLAREGLKMWHHVVLSAVADLGPVAQAELARSVSLDPKDVVGVINDLQAEGLVERAPDPRDRRKNAVTITAHGRRTVARCAEAARQANAELLAPLSPDERERFLEMLGRISGVGEPAMATTPPAPSTIRTLPSWLLGRAAARGRALVADVLAREGLKMWHHVVLSAVADLGPVAQAELARSVSLDPKDVVGVINDLQAEGLVERAPDPRDRRKNAVTITAHGRRTVARCAEAARQANAELLAPLSPDERERFLEMLGRISGVGEPA

pLDDT: mean 92.33, std 12.03, range [33.34, 98.62]

Solvent-accessible surface area (backbone atoms only — not comparable to full-atom values): 15563 Å² total; per-residue (Å²): 96,60,74,59,74,57,50,34,78,85,49,61,72,32,63,36,49,42,29,40,44,30,16,49,53,31,49,50,42,32,44,54,47,30,48,75,72,74,37,52,68,67,50,48,52,52,51,40,36,31,66,72,51,43,70,34,40,62,71,57,51,18,61,41,58,73,47,57,60,71,58,43,53,55,42,50,52,54,36,35,75,72,50,28,31,46,76,42,65,20,92,90,41,70,91,37,53,17,36,32,58,33,74,62,22,52,53,48,48,51,52,45,51,52,43,39,52,51,30,42,51,59,49,48,58,84,44,53,76,68,52,44,55,54,48,51,54,55,44,31,56,50,37,42,46,81,54,74,90,97,63,71,60,74,56,51,35,80,84,48,62,72,34,63,36,49,42,29,40,45,30,15,50,53,30,48,50,42,32,45,55,48,29,48,76,72,72,38,53,68,67,48,48,50,51,51,40,37,31,64,73,53,42,72,33,41,62,72,58,51,18,64,43,59,73,47,57,60,70,58,44,53,55,43,49,53,51,37,37,74,72,51,28,31,46,76,42,66,21,91,89,41,70,92,38,53,18,35,31,59,32,74,61,23,51,53,49,48,52,52,45,50,52,43,37,53,50,33,43,50,59,50,48,56,87,44,53,75,69,52,45,55,54,46,50,55,53,44,29,56,52,38,42,47,81,54,73,90

Nearest PDB structures (foldseek):
  6pcp-assembly2_C  TM=8.058E-01  e=1.958E-09  Bordetella pertussis
  1lnw-assembly7_A  TM=8.058E-01  e=7.768E-08  Pseudomonas aeruginosa
  4zzl-assembly1_B  TM=7.925E-01  e=5.408E-08  Pseudomonas aeruginosa
  3bpx-assembly1_A  TM=8.301E-01  e=1.702E-07  unclassified
  7kfq-assembly1_A  TM=6.870E-01  e=4.513E-08  Variovorax paradoxus

Organism: Streptomyces venezuelae (NCBI:txid54571)